Protein AF-A0A4Q2DAE5-F1 (afdb_monomer)

Organism: NCBI:txid2316362

Secondary structure (DSSP, 8-state):
-TT--HHHHHHHHHHHHHHHHHHH-GGG--HHHHHHHHHHHHHHHHHHHHHHHHGGGG-TT--HHHHTT-SHHHHHHHHHHHHHHHHHHHHHTTTTSSS------HHHH--GGGGHHHHHHHHHHHHHHHHTT-GGGEES---HHHHTTSSS-GGGS-HHHHHHH-EETT-SS----SS-TTTSSPPPHHHHHHHHHHHHHHHHHHHHIIIIISPPPPP--------------

Mean predicted aligned error: 10.21 Å

pLDDT: mean 81.06, std 15.47, range [41.34, 97.75]

Solvent-accessible surface area (backbone atoms only — not comparable to full-atom values): 13294 Å² total; per-residue (Å²): 120,94,82,60,63,60,65,56,51,56,50,52,49,52,50,52,52,50,52,53,49,42,71,77,40,56,86,74,71,41,66,67,58,51,52,66,69,42,39,60,57,52,17,41,54,34,25,50,39,18,54,54,57,54,52,50,70,74,39,90,85,54,52,71,78,61,52,72,43,70,36,54,66,40,39,26,51,50,5,16,45,50,43,23,46,69,62,40,52,36,47,21,42,23,68,86,46,99,58,81,41,88,42,80,40,43,80,82,76,46,60,77,74,66,34,38,46,36,54,33,18,20,49,22,25,46,50,22,42,34,27,49,56,42,72,55,35,49,34,74,59,84,48,62,81,60,28,64,73,43,101,49,74,54,62,78,49,59,67,74,62,46,54,69,58,34,46,52,70,71,75,82,83,72,100,67,95,72,79,56,88,60,74,79,61,71,42,56,68,68,56,18,48,48,51,12,19,52,49,25,29,52,50,47,48,52,45,47,42,55,74,69,69,47,85,75,75,80,74,78,70,80,75,73,77,78,76,75,80,79,79,80,128

Structure (mmCIF, N/CA/C/O backbone):
data_AF-A0A4Q2DAE5-F1
#
_entry.id   AF-A0A4Q2DAE5-F1
#
loop_
_atom_site.group_PDB
_atom_site.id
_atom_site.type_symbol
_atom_site.label_atom_id
_atom_site.label_alt_id
_atom_site.label_comp_id
_atom_site.label_asym_id
_atom_site.label_entity_id
_atom_site.label_seq_id
_atom_site.pdbx_PDB_ins_code
_atom_site.Cartn_x
_atom_site.Cartn_y
_atom_site.Cartn_z
_atom_site.occupancy
_atom_site.B_iso_or_equiv
_atom_site.auth_seq_id
_atom_site.auth_comp_id
_atom_site.auth_asym_id
_atom_site.auth_atom_id
_atom_site.pdbx_PDB_model_num
ATOM 1 N N . MET A 1 1 ? -9.641 5.320 -17.500 1.00 48.94 1 MET A N 1
ATOM 2 C CA . MET A 1 1 ? -10.448 4.475 -16.586 1.00 48.94 1 MET A CA 1
ATOM 3 C C . MET A 1 1 ? -11.394 5.253 -15.662 1.00 48.94 1 MET A C 1
ATOM 5 O O . MET A 1 1 ? -12.193 4.606 -15.003 1.00 48.94 1 MET A O 1
ATOM 9 N N . ALA A 1 2 ? -11.405 6.595 -15.650 1.00 41.34 2 ALA A N 1
ATOM 10 C CA . ALA A 1 2 ? -12.324 7.382 -14.807 1.00 41.34 2 ALA A CA 1
ATOM 11 C C . ALA A 1 2 ? -13.828 7.252 -15.162 1.00 41.34 2 ALA A C 1
ATOM 13 O O . ALA A 1 2 ? -14.663 7.808 -14.464 1.00 41.34 2 ALA A O 1
ATOM 14 N N . TYR A 1 3 ? -14.174 6.513 -16.224 1.00 54.97 3 TYR A N 1
ATOM 15 C CA . TYR A 1 3 ? -15.556 6.298 -16.678 1.00 54.97 3 TYR A CA 1
ATOM 16 C C . TYR A 1 3 ? -16.132 4.922 -16.309 1.00 54.97 3 TYR A C 1
ATOM 18 O O . TYR A 1 3 ? -17.249 4.605 -16.706 1.00 54.97 3 TYR A O 1
ATOM 26 N N . SER A 1 4 ? -15.392 4.077 -15.581 1.00 73.75 4 SER A N 1
ATOM 27 C CA . SER A 1 4 ? -15.956 2.818 -15.084 1.00 73.75 4 SER A CA 1
ATOM 28 C C . SER A 1 4 ? -16.670 3.071 -13.761 1.00 73.75 4 SER A C 1
ATOM 30 O O . SER A 1 4 ? -16.036 3.443 -12.777 1.00 73.75 4 SER A O 1
ATOM 32 N N . PHE A 1 5 ? -17.986 2.857 -13.732 1.00 81.00 5 PHE A N 1
ATOM 33 C CA . PHE A 1 5 ? -18.793 2.939 -12.509 1.00 81.00 5 PHE A CA 1
ATOM 34 C C . PHE A 1 5 ? -18.588 1.732 -11.579 1.00 81.00 5 PHE A C 1
ATOM 36 O O . PHE A 1 5 ? -18.896 1.806 -10.391 1.00 81.00 5 PHE A O 1
ATOM 43 N N . GLN A 1 6 ? -18.032 0.630 -12.092 1.00 82.12 6 GLN A N 1
ATOM 44 C CA . GLN A 1 6 ? -17.909 -0.631 -11.360 1.00 82.12 6 GLN A CA 1
ATOM 45 C C . GLN A 1 6 ? -17.145 -0.521 -10.025 1.00 82.12 6 GLN A C 1
ATOM 47 O O . GLN A 1 6 ? -17.621 -1.083 -9.038 1.00 82.12 6 GLN A O 1
ATOM 52 N N . PRO A 1 7 ? -16.006 0.199 -9.928 1.00 79.12 7 PRO A N 1
ATOM 53 C CA . PRO A 1 7 ? -15.297 0.350 -8.659 1.00 79.12 7 PRO A CA 1
ATOM 54 C C . PRO A 1 7 ? -16.150 1.050 -7.597 1.00 79.12 7 PRO A C 1
ATOM 56 O O . PRO A 1 7 ? -16.123 0.647 -6.438 1.00 79.12 7 PRO A O 1
ATOM 59 N N . TYR A 1 8 ? -16.953 2.042 -7.996 1.00 81.00 8 TYR A N 1
ATOM 60 C CA . TYR A 1 8 ? -17.858 2.748 -7.089 1.00 81.00 8 TYR A CA 1
ATOM 61 C C . TYR A 1 8 ? -18.988 1.845 -6.607 1.00 81.00 8 TYR A C 1
ATOM 63 O O . TYR A 1 8 ? -19.287 1.850 -5.419 1.00 81.00 8 TYR A O 1
ATOM 71 N N . ILE A 1 9 ? -19.574 1.037 -7.495 1.00 87.56 9 ILE A N 1
ATOM 72 C CA . ILE A 1 9 ? -20.622 0.075 -7.127 1.00 87.56 9 ILE A CA 1
ATOM 73 C C . ILE A 1 9 ? -20.076 -0.952 -6.134 1.00 87.56 9 ILE A C 1
ATOM 75 O O . ILE A 1 9 ? -20.687 -1.176 -5.092 1.00 87.56 9 ILE A O 1
ATOM 79 N N . ASN A 1 10 ? -18.910 -1.538 -6.416 1.00 85.25 10 ASN A N 1
ATOM 80 C CA . ASN A 1 10 ? -18.300 -2.527 -5.529 1.00 85.25 10 ASN A CA 1
ATOM 81 C C . ASN A 1 10 ? -17.962 -1.909 -4.164 1.00 85.25 10 ASN A C 1
ATOM 83 O O . ASN A 1 10 ? -18.272 -2.496 -3.131 1.00 85.25 10 ASN A O 1
ATOM 87 N N . TYR A 1 11 ? -17.367 -0.713 -4.154 1.00 82.94 11 TYR A N 1
ATOM 88 C CA . TYR A 1 11 ? -16.989 -0.032 -2.919 1.00 82.94 11 TYR A CA 1
ATOM 89 C C . TYR A 1 11 ? -18.209 0.389 -2.090 1.00 82.94 11 TYR A C 1
ATOM 91 O O . TYR A 1 11 ? -18.318 0.012 -0.925 1.00 82.94 11 TYR A O 1
ATOM 99 N N . LEU A 1 12 ? -19.149 1.131 -2.687 1.00 88.38 12 LEU A N 1
ATOM 100 C CA . LEU A 1 12 ? -20.349 1.606 -1.995 1.00 88.38 12 LEU A CA 1
ATOM 101 C C . LEU A 1 12 ? -21.242 0.443 -1.567 1.00 88.38 12 LEU A C 1
ATOM 103 O O . LEU A 1 12 ? -21.756 0.463 -0.456 1.00 88.38 12 LEU A O 1
ATOM 107 N N . GLY A 1 13 ? -21.392 -0.582 -2.407 1.00 92.94 13 GLY A N 1
ATOM 108 C CA . GLY A 1 13 ? -22.181 -1.767 -2.088 1.00 92.94 13 GLY A CA 1
ATOM 109 C C . GLY A 1 13 ? -21.643 -2.491 -0.858 1.00 92.94 13 GLY A C 1
ATOM 110 O O . GLY A 1 13 ? -22.378 -2.678 0.109 1.00 92.94 13 GLY A O 1
ATOM 111 N N . VAL A 1 14 ? -20.349 -2.832 -0.849 1.00 90.12 14 VAL A N 1
ATOM 112 C CA . VAL A 1 14 ? -19.717 -3.481 0.312 1.00 90.12 14 VAL A CA 1
ATOM 113 C C . VAL A 1 14 ? -19.798 -2.586 1.547 1.00 90.12 14 VAL A C 1
ATOM 115 O O . VAL A 1 14 ? -20.138 -3.069 2.624 1.00 90.12 14 VAL A O 1
ATOM 118 N N . HIS A 1 15 ? -19.551 -1.282 1.403 1.00 89.19 15 HIS A N 1
ATOM 119 C CA . HIS A 1 15 ? -19.620 -0.344 2.519 1.00 89.19 15 HIS A CA 1
ATOM 120 C C . HIS A 1 15 ? -21.027 -0.258 3.129 1.00 89.19 15 HIS A C 1
ATOM 122 O O . HIS A 1 15 ? -21.168 -0.364 4.344 1.00 89.19 15 HIS A O 1
ATOM 128 N N . LEU A 1 16 ? -22.074 -0.105 2.313 1.00 93.81 16 LEU A N 1
ATOM 129 C CA . LEU A 1 16 ? -23.459 -0.031 2.790 1.00 93.81 16 LEU A CA 1
ATOM 130 C C . LEU A 1 16 ? -23.908 -1.346 3.434 1.00 93.81 16 LEU A C 1
ATOM 132 O O . LEU A 1 16 ? -24.533 -1.322 4.493 1.00 93.81 16 LEU A O 1
ATOM 136 N N . VAL A 1 17 ? -23.549 -2.488 2.837 1.00 95.94 17 VAL A N 1
ATOM 137 C CA . VAL A 1 17 ? -23.866 -3.814 3.386 1.00 95.94 17 VAL A CA 1
ATOM 138 C C . VAL A 1 17 ? -23.178 -4.029 4.731 1.00 95.94 17 VAL A C 1
ATOM 140 O O . VAL A 1 17 ? -23.841 -4.429 5.685 1.00 95.94 17 VAL A O 1
ATOM 143 N N . LEU A 1 18 ? -21.879 -3.733 4.845 1.00 92.94 18 LEU A N 1
ATOM 144 C CA . LEU A 1 18 ? -21.148 -3.886 6.105 1.00 92.94 18 LEU A CA 1
ATOM 145 C C . LEU A 1 18 ? -21.645 -2.910 7.175 1.00 92.94 18 LEU A C 1
ATOM 147 O O . LEU A 1 18 ? -21.813 -3.312 8.323 1.00 92.94 18 LEU A O 1
ATOM 151 N N . THR A 1 19 ? -21.940 -1.662 6.807 1.00 92.88 19 THR A N 1
ATOM 152 C CA . THR A 1 19 ? -22.529 -0.676 7.725 1.00 92.88 19 THR A CA 1
ATOM 153 C C . THR A 1 19 ? -23.880 -1.158 8.253 1.00 92.88 19 THR A C 1
ATOM 155 O O . THR A 1 19 ? -24.102 -1.152 9.462 1.00 92.88 19 THR A O 1
ATOM 158 N N . GLY A 1 20 ? -24.757 -1.657 7.375 1.00 95.75 20 GLY A N 1
ATOM 159 C CA . GLY A 1 20 ? -26.026 -2.262 7.777 1.00 95.75 20 GLY A CA 1
ATOM 160 C C . GLY A 1 20 ? -25.822 -3.480 8.683 1.00 95.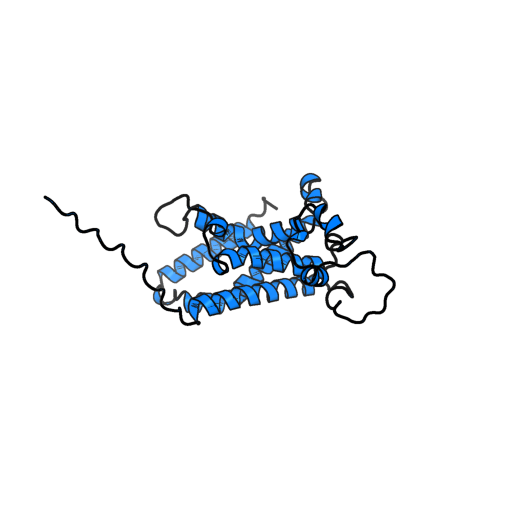75 20 GLY A C 1
ATOM 161 O O . GLY A 1 20 ? -26.413 -3.557 9.757 1.00 95.75 20 GLY A O 1
ATOM 162 N N . PHE A 1 21 ? -24.926 -4.395 8.313 1.00 96.38 21 PHE A N 1
ATOM 163 C CA . PHE A 1 21 ? -24.626 -5.596 9.091 1.00 96.38 21 PHE A CA 1
ATOM 164 C C . PHE A 1 21 ? -24.127 -5.276 10.510 1.00 96.38 21 PHE A C 1
ATOM 166 O O . PHE A 1 21 ? -24.673 -5.795 11.482 1.00 96.38 21 PHE A O 1
ATOM 173 N N . PHE A 1 22 ? -23.145 -4.384 10.658 1.00 95.56 22 PHE A N 1
ATOM 174 C CA . PHE A 1 22 ? -22.617 -4.010 11.974 1.00 95.56 22 PHE A CA 1
ATOM 175 C C . PHE A 1 22 ? -23.570 -3.125 12.780 1.00 95.56 22 PHE A C 1
ATOM 177 O O . PHE A 1 22 ? -23.492 -3.131 14.006 1.00 95.56 22 PHE A O 1
ATOM 184 N N . SER A 1 23 ? -24.504 -2.422 12.131 1.00 95.56 23 SER A N 1
ATOM 185 C CA . SER A 1 23 ? -25.584 -1.735 12.851 1.00 95.56 23 SER A CA 1
ATOM 186 C C . SER A 1 23 ? -26.534 -2.718 13.547 1.00 95.56 23 SER A C 1
ATOM 188 O O . SER A 1 23 ? -27.015 -2.432 14.640 1.00 95.56 23 SER A O 1
ATOM 190 N N . LEU A 1 24 ? -26.755 -3.899 12.953 1.00 97.75 24 LEU A N 1
ATOM 191 C CA . LEU A 1 24 ? -27.585 -4.964 13.524 1.00 97.75 24 LEU A CA 1
ATOM 192 C C . LEU A 1 24 ? -26.815 -5.823 14.537 1.00 97.75 24 LEU A C 1
ATOM 194 O O . LEU A 1 24 ? -27.387 -6.268 15.530 1.00 97.75 24 LEU A O 1
ATOM 198 N N . PHE A 1 25 ? -25.517 -6.042 14.305 1.00 96.88 25 PHE A N 1
ATOM 199 C CA . PHE A 1 25 ? -24.661 -6.904 15.128 1.00 96.88 25 PHE A CA 1
ATOM 200 C C . PHE A 1 25 ? -23.400 -6.174 15.626 1.00 96.88 25 PHE A C 1
ATOM 202 O O . PHE A 1 25 ? -22.279 -6.541 15.255 1.00 96.88 25 PHE A O 1
ATOM 209 N N . PRO A 1 26 ? -23.533 -5.159 16.501 1.00 94.88 26 PRO A N 1
ATOM 210 C CA . PRO A 1 26 ? -22.399 -4.345 16.942 1.00 94.88 26 PRO A CA 1
ATOM 211 C C . PRO A 1 26 ? -21.346 -5.145 17.723 1.00 94.88 26 PRO A C 1
ATOM 213 O O . PRO A 1 26 ? -20.166 -4.808 17.693 1.00 94.88 26 PRO A O 1
ATOM 216 N N . SER A 1 27 ? -21.739 -6.243 18.377 1.00 95.62 27 SER A N 1
ATOM 217 C CA . SER A 1 27 ? -20.823 -7.134 19.105 1.00 95.62 27 SER A CA 1
ATOM 218 C C . SER A 1 27 ? -19.819 -7.860 18.206 1.00 95.62 27 SER A C 1
ATOM 220 O O . SER A 1 27 ? -18.782 -8.303 18.695 1.00 95.62 27 SER A O 1
ATOM 222 N N . LEU A 1 28 ? -20.095 -7.973 16.902 1.00 92.81 28 LEU A N 1
ATOM 223 C CA . LEU A 1 28 ? -19.181 -8.578 15.931 1.00 92.81 28 LEU A CA 1
ATOM 224 C C . LEU A 1 28 ? -18.084 -7.609 15.471 1.00 92.81 28 LEU A C 1
ATOM 226 O O . LEU A 1 28 ? -17.094 -8.040 14.877 1.00 92.81 28 LEU A O 1
ATOM 230 N N . LEU A 1 29 ? -18.223 -6.311 15.759 1.00 92.62 29 LEU A N 1
ATOM 231 C CA . LEU A 1 29 ? -17.223 -5.302 15.435 1.00 92.62 29 LEU A CA 1
ATOM 232 C C . LEU A 1 29 ? -16.093 -5.329 16.475 1.00 92.62 29 LEU A C 1
ATOM 234 O O . LEU A 1 29 ? -15.973 -4.442 17.317 1.00 92.62 29 LEU A O 1
ATOM 238 N N . VAL A 1 30 ? -15.260 -6.372 16.423 1.00 94.25 30 VAL A N 1
ATOM 239 C CA . VAL A 1 30 ? -14.073 -6.522 17.276 1.00 94.25 30 VAL A CA 1
ATOM 240 C C . VAL A 1 30 ? -12.823 -6.229 16.437 1.00 94.25 30 VAL A C 1
ATOM 242 O O . VAL A 1 30 ? -12.343 -7.136 15.750 1.00 94.25 30 VAL A O 1
ATOM 245 N N . PRO A 1 31 ? -12.254 -5.003 16.484 1.00 90.00 31 PRO A N 1
ATOM 246 C CA . PRO A 1 31 ? -11.196 -4.575 15.562 1.00 90.00 31 PRO A CA 1
ATOM 247 C C . PRO A 1 31 ? -9.992 -5.511 15.553 1.00 90.00 31 PRO A C 1
ATOM 249 O O . PRO A 1 31 ? -9.517 -5.909 14.500 1.00 90.00 31 PRO A O 1
ATOM 252 N N . LYS A 1 32 ? -9.562 -5.965 16.736 1.00 93.50 32 LYS A N 1
ATOM 253 C CA . LYS A 1 32 ? -8.458 -6.920 16.876 1.00 93.50 32 LYS A CA 1
ATOM 254 C C . LYS A 1 32 ? -8.683 -8.210 16.079 1.00 93.50 32 LYS A C 1
ATOM 256 O O . LYS A 1 32 ? -7.755 -8.707 15.447 1.00 93.50 32 LYS A O 1
ATOM 261 N N . ILE A 1 33 ? -9.893 -8.766 16.129 1.00 94.75 33 ILE A N 1
ATOM 262 C CA . ILE A 1 33 ? -10.231 -10.019 15.444 1.00 94.75 33 ILE A CA 1
A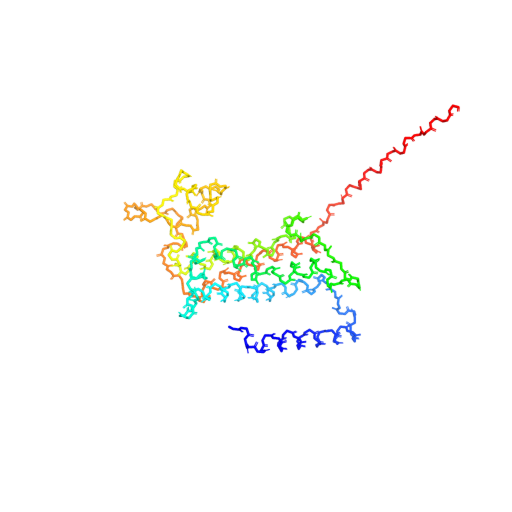TOM 263 C C . ILE A 1 33 ? -10.347 -9.763 13.942 1.00 94.75 33 ILE A C 1
ATOM 265 O O . ILE A 1 33 ? -9.727 -10.476 13.156 1.00 94.75 33 ILE A O 1
ATOM 269 N N . LEU A 1 34 ? -11.079 -8.717 13.553 1.00 93.94 34 LEU A N 1
ATOM 270 C CA . LEU A 1 34 ? -11.273 -8.353 12.151 1.00 93.94 34 LEU A CA 1
ATOM 271 C C . LEU A 1 34 ? -9.942 -8.058 11.456 1.00 93.94 34 LEU A C 1
ATOM 273 O O . LEU A 1 34 ? -9.665 -8.657 10.424 1.00 93.94 34 LEU A O 1
ATOM 277 N N . ASP A 1 35 ? -9.074 -7.244 12.054 1.00 92.88 35 ASP A N 1
ATOM 278 C CA . ASP A 1 35 ? -7.751 -6.939 11.504 1.00 92.88 35 ASP A CA 1
ATOM 279 C C . ASP A 1 35 ? -6.889 -8.203 11.371 1.00 92.88 35 ASP A C 1
ATOM 281 O O . ASP A 1 35 ? -6.161 -8.362 10.395 1.00 92.88 35 ASP A O 1
ATOM 285 N N . THR A 1 36 ? -6.995 -9.139 12.320 1.00 94.94 36 THR A N 1
ATOM 286 C CA . THR A 1 36 ? -6.233 -10.399 12.290 1.00 94.94 36 THR A CA 1
ATOM 287 C C . THR A 1 36 ? -6.703 -11.347 11.188 1.00 94.94 36 THR A C 1
ATOM 289 O O . THR A 1 36 ? -5.879 -12.025 10.583 1.00 94.94 36 THR A O 1
ATOM 292 N N . PHE A 1 37 ? -8.001 -11.395 10.891 1.00 95.31 37 PHE A N 1
ATOM 293 C CA . PHE A 1 37 ? -8.522 -12.263 9.833 1.00 95.31 37 PHE A CA 1
ATOM 294 C C . PHE A 1 37 ? -8.501 -11.614 8.448 1.00 95.31 37 PHE A C 1
ATOM 296 O O . PHE A 1 37 ? -8.357 -12.316 7.449 1.00 95.31 37 PHE A O 1
ATOM 303 N N . LEU A 1 38 ? -8.638 -10.289 8.373 1.00 94.94 38 LEU A N 1
ATOM 304 C CA . LEU A 1 38 ? -8.782 -9.570 7.110 1.00 94.94 38 LEU A CA 1
ATOM 305 C C . LEU A 1 38 ? -7.463 -9.034 6.555 1.00 94.94 38 LEU A C 1
ATOM 307 O O . LEU A 1 38 ? -7.428 -8.720 5.365 1.00 94.94 38 LEU A O 1
ATOM 311 N N . PHE A 1 39 ? -6.371 -8.973 7.332 1.00 95.00 39 PHE A N 1
ATOM 312 C CA . PHE A 1 39 ? -5.098 -8.478 6.790 1.00 95.00 39 PHE A CA 1
ATOM 313 C C . PHE A 1 39 ? -4.612 -9.232 5.541 1.00 95.00 39 PHE A C 1
ATOM 315 O O . PHE A 1 39 ? -4.116 -8.554 4.646 1.00 95.00 39 PHE A O 1
ATOM 322 N N . PRO A 1 40 ? -4.763 -10.570 5.385 1.00 96.31 40 PRO A N 1
ATOM 323 C CA . PRO A 1 40 ? -4.304 -11.244 4.171 1.00 96.31 40 PRO A CA 1
ATOM 324 C C . PRO A 1 40 ? -5.089 -10.785 2.938 1.00 96.31 40 PRO A C 1
ATOM 326 O O . PRO A 1 40 ? -4.516 -10.606 1.863 1.00 96.31 40 PRO A O 1
ATOM 329 N N . LEU A 1 41 ? -6.396 -10.560 3.108 1.00 95.06 41 LEU A N 1
ATOM 330 C CA . LEU A 1 41 ? -7.266 -10.050 2.056 1.00 95.06 41 LEU A CA 1
ATOM 331 C C . LEU A 1 41 ? -6.939 -8.585 1.729 1.00 95.06 41 LEU A C 1
ATOM 333 O O . LEU A 1 41 ? -6.816 -8.252 0.553 1.00 95.06 41 LEU A O 1
ATOM 337 N N . ASP A 1 42 ? -6.730 -7.733 2.740 1.00 92.81 42 ASP A N 1
ATOM 338 C CA . ASP A 1 42 ? -6.300 -6.335 2.561 1.00 92.81 42 ASP A CA 1
ATOM 339 C C . ASP A 1 42 ? -4.958 -6.260 1.809 1.00 92.81 42 ASP A C 1
ATOM 341 O O . ASP A 1 42 ? -4.832 -5.547 0.811 1.00 92.81 42 ASP A O 1
ATOM 345 N N . SER A 1 43 ? -3.973 -7.073 2.208 1.00 95.25 43 SER A N 1
ATOM 346 C CA . SER A 1 43 ? -2.678 -7.185 1.527 1.00 95.25 43 SER A CA 1
ATOM 347 C C . SER A 1 43 ? -2.822 -7.598 0.063 1.00 95.25 43 SER A C 1
ATOM 349 O O . SER A 1 43 ? -2.174 -7.008 -0.804 1.00 95.25 43 SER A O 1
ATOM 351 N N . LEU A 1 44 ? -3.676 -8.583 -0.234 1.00 96.00 44 LEU A N 1
ATOM 352 C CA . LEU A 1 44 ? -3.911 -9.047 -1.601 1.00 96.00 44 LEU A CA 1
ATOM 353 C C . LEU A 1 44 ? -4.579 -7.966 -2.461 1.00 96.00 44 LEU A C 1
ATOM 355 O O . LEU A 1 44 ? -4.128 -7.700 -3.576 1.00 96.00 44 LEU A O 1
ATOM 359 N N . LEU A 1 45 ? -5.624 -7.314 -1.945 1.00 94.06 45 LEU A N 1
ATOM 360 C CA . LEU A 1 45 ? -6.334 -6.247 -2.656 1.00 94.06 45 LEU A CA 1
ATOM 361 C C . LEU A 1 45 ? -5.416 -5.055 -2.943 1.00 94.06 45 LEU A C 1
ATOM 363 O O . LEU A 1 45 ? -5.426 -4.513 -4.050 1.00 94.06 45 LEU A O 1
ATOM 367 N N . ARG A 1 46 ? -4.554 -4.687 -1.991 1.00 94.75 46 ARG A N 1
ATOM 368 C CA . ARG A 1 46 ? -3.554 -3.633 -2.195 1.00 94.75 46 ARG A CA 1
ATOM 369 C C . ARG A 1 46 ? -2.461 -4.047 -3.170 1.00 94.75 46 ARG A C 1
ATOM 371 O O . ARG A 1 46 ? -2.065 -3.222 -3.985 1.00 94.75 46 ARG A O 1
ATOM 378 N N . ALA A 1 47 ? -2.027 -5.306 -3.183 1.00 96.56 47 ALA A N 1
ATOM 379 C CA . ALA A 1 47 ? -1.095 -5.790 -4.203 1.00 96.56 47 ALA A CA 1
ATOM 380 C C . ALA A 1 47 ? -1.698 -5.699 -5.612 1.00 96.56 47 ALA A C 1
ATOM 382 O O . ALA A 1 47 ? -1.027 -5.277 -6.555 1.00 96.56 47 ALA A O 1
ATOM 383 N N . ILE A 1 48 ? -2.982 -6.037 -5.763 1.00 94.94 48 ILE A N 1
ATOM 384 C CA . ILE A 1 48 ? -3.708 -5.876 -7.029 1.00 94.94 48 ILE A CA 1
ATOM 385 C C . ILE A 1 48 ? -3.785 -4.394 -7.417 1.00 94.94 48 ILE A C 1
ATOM 387 O O . ILE A 1 48 ? -3.512 -4.064 -8.569 1.00 94.94 48 ILE A O 1
ATOM 391 N N . SER A 1 49 ? -4.084 -3.502 -6.468 1.00 94.94 49 SER A N 1
ATOM 392 C CA . SER A 1 49 ? -4.095 -2.048 -6.689 1.00 94.94 49 SER A CA 1
ATOM 393 C C . SER A 1 49 ? -2.730 -1.529 -7.160 1.00 94.94 49 SER A C 1
ATOM 395 O O . SER A 1 49 ? -2.639 -0.852 -8.184 1.00 94.94 49 SER A O 1
ATOM 397 N N . VAL A 1 50 ? -1.651 -1.904 -6.466 1.00 96.25 50 VAL A N 1
ATOM 398 C CA . VAL A 1 50 ? -0.272 -1.513 -6.794 1.00 96.25 50 VAL A CA 1
ATOM 399 C C . VAL A 1 50 ? 0.123 -2.013 -8.181 1.00 96.25 50 VAL A C 1
ATOM 401 O O . VAL A 1 50 ? 0.491 -1.220 -9.045 1.00 96.25 50 VAL A O 1
ATOM 404 N N . THR A 1 51 ? 0.007 -3.318 -8.425 1.00 95.12 51 THR A N 1
ATOM 405 C CA . THR A 1 51 ? 0.424 -3.918 -9.702 1.00 95.12 51 THR A CA 1
ATOM 406 C C . THR A 1 51 ? -0.449 -3.466 -10.869 1.00 95.12 51 THR A C 1
ATOM 408 O O . THR A 1 51 ? 0.064 -3.241 -11.962 1.00 95.12 51 THR A O 1
ATOM 411 N N . GLY A 1 52 ? -1.750 -3.267 -10.645 1.00 93.19 52 GLY A N 1
ATOM 412 C CA . GLY A 1 52 ? -2.667 -2.707 -11.635 1.00 93.19 52 GLY A CA 1
ATOM 413 C C . GLY A 1 52 ? -2.341 -1.255 -11.982 1.00 93.19 52 GLY A C 1
ATOM 414 O O . GLY A 1 52 ? -2.369 -0.896 -13.155 1.00 93.19 52 GLY A O 1
ATOM 415 N N . THR A 1 53 ? -1.973 -0.441 -10.989 1.00 93.12 53 THR A N 1
ATOM 416 C CA . THR A 1 53 ? -1.554 0.953 -11.206 1.00 93.12 53 THR A CA 1
ATOM 417 C C . THR A 1 53 ? -0.256 1.020 -12.005 1.00 93.12 53 THR A C 1
ATOM 419 O O . THR A 1 53 ? -0.157 1.806 -12.940 1.00 93.12 53 THR A O 1
ATOM 422 N N . ILE A 1 54 ? 0.721 0.166 -11.691 1.00 92.44 54 ILE A N 1
ATOM 423 C CA . ILE A 1 54 ? 1.991 0.100 -12.429 1.00 92.44 54 ILE A CA 1
ATOM 424 C C . ILE A 1 54 ? 1.765 -0.352 -13.876 1.00 92.44 54 ILE A C 1
ATOM 426 O O . ILE A 1 54 ? 2.335 0.234 -14.792 1.00 92.44 54 ILE A O 1
ATOM 430 N N . ALA A 1 55 ? 0.879 -1.326 -14.099 1.00 90.88 55 ALA A N 1
ATOM 431 C CA . ALA A 1 55 ? 0.531 -1.804 -15.438 1.00 90.88 55 ALA A CA 1
ATOM 432 C C . ALA A 1 55 ? -0.108 -0.721 -16.333 1.00 90.88 55 ALA A C 1
ATOM 434 O O . ALA A 1 55 ? -0.175 -0.892 -17.549 1.00 90.88 55 ALA A O 1
ATOM 435 N N . LEU A 1 56 ? -0.553 0.416 -15.774 1.00 89.69 56 LEU A N 1
ATOM 436 C CA . LEU A 1 56 ? -1.016 1.554 -16.576 1.00 89.69 56 LEU A CA 1
ATOM 437 C C . LEU A 1 56 ? 0.104 2.171 -17.423 1.00 89.69 56 LEU A C 1
ATOM 439 O O . LEU A 1 56 ? -0.206 2.799 -18.437 1.00 89.69 56 LEU A O 1
ATOM 443 N N . PHE A 1 57 ? 1.376 1.984 -17.054 1.00 89.56 57 PHE A N 1
ATOM 444 C CA . PHE A 1 57 ? 2.502 2.445 -17.869 1.00 89.56 57 PHE A CA 1
ATOM 445 C C . PHE A 1 57 ? 2.585 1.752 -19.231 1.00 89.56 57 PHE A C 1
ATOM 447 O O . PHE A 1 57 ? 3.029 2.373 -20.197 1.00 89.56 57 PHE A O 1
ATOM 454 N N . ASP A 1 58 ? 2.079 0.523 -19.329 1.00 87.56 58 ASP A N 1
ATOM 455 C CA . ASP A 1 58 ? 2.072 -0.264 -20.564 1.00 87.56 58 ASP A CA 1
ATOM 456 C C . ASP A 1 58 ? 0.845 0.031 -21.443 1.00 87.56 58 ASP A C 1
ATOM 458 O O . ASP A 1 58 ? 0.687 -0.525 -22.531 1.00 87.56 58 ASP A O 1
ATOM 462 N N . HIS A 1 59 ? -0.051 0.919 -20.998 1.00 88.44 59 HIS A N 1
ATOM 463 C CA . HIS A 1 59 ? -1.262 1.235 -21.742 1.00 88.44 59 HIS A CA 1
ATOM 464 C C . HIS A 1 59 ? -0.932 2.039 -23.018 1.00 88.44 59 HIS A C 1
ATOM 466 O O . HIS A 1 59 ? -0.307 3.103 -22.935 1.00 88.44 59 HIS A O 1
ATOM 472 N N . PRO A 1 60 ? -1.414 1.624 -24.209 1.00 89.56 60 PRO A N 1
ATOM 473 C CA . PRO A 1 60 ? -1.015 2.230 -25.485 1.00 89.56 60 PRO A CA 1
ATOM 474 C C . PRO A 1 60 ? -1.356 3.723 -25.569 1.00 89.56 60 PRO A C 1
ATOM 476 O O . PRO A 1 60 ? -0.561 4.517 -26.068 1.00 89.56 60 PRO A O 1
ATOM 479 N N . ASN A 1 61 ? -2.494 4.114 -24.990 1.00 90.38 61 ASN A N 1
ATOM 480 C CA . ASN A 1 61 ? -3.007 5.489 -25.014 1.00 90.38 61 ASN A CA 1
ATOM 481 C C . ASN A 1 61 ? -2.553 6.345 -23.817 1.00 90.38 61 ASN A C 1
ATOM 483 O O . ASN A 1 61 ? -3.202 7.340 -23.495 1.00 90.38 61 ASN A O 1
ATOM 487 N N . LEU A 1 62 ? -1.497 5.947 -23.099 1.00 89.06 62 LEU A N 1
ATOM 488 C CA . LEU A 1 62 ? -0.969 6.761 -22.007 1.00 89.06 62 LEU A CA 1
ATOM 489 C C . LEU A 1 62 ? -0.342 8.047 -22.559 1.00 89.06 62 LEU A C 1
ATOM 491 O O . LEU A 1 62 ? 0.478 7.988 -23.480 1.00 89.06 62 LEU A O 1
ATOM 495 N N . SER A 1 63 ? -0.703 9.196 -21.977 1.00 91.75 63 SER A N 1
ATOM 496 C CA . SER A 1 63 ? -0.172 10.489 -22.414 1.00 91.75 63 SER A CA 1
ATOM 497 C C . SER A 1 63 ? 1.360 10.538 -22.279 1.00 91.75 63 SER A C 1
ATOM 499 O O . SER A 1 63 ? 1.920 9.913 -21.370 1.00 91.75 63 SER A O 1
ATOM 501 N N . PRO A 1 64 ? 2.060 11.308 -23.131 1.00 88.31 64 PRO A N 1
ATOM 502 C CA . PRO A 1 64 ? 3.517 11.420 -23.060 1.00 88.31 64 PRO A CA 1
ATOM 503 C C . PRO A 1 64 ? 4.024 11.895 -21.691 1.00 88.31 64 PRO A C 1
ATOM 505 O O . PRO A 1 64 ? 5.045 11.410 -21.213 1.00 88.31 64 PRO A O 1
ATOM 508 N N . ALA A 1 65 ? 3.275 12.788 -21.032 1.00 87.06 65 ALA A N 1
ATOM 509 C CA . ALA A 1 65 ? 3.616 13.316 -19.713 1.00 87.06 65 ALA A CA 1
ATOM 510 C C . ALA A 1 65 ? 3.558 12.253 -18.602 1.00 87.06 65 ALA A C 1
ATOM 512 O O . ALA A 1 65 ? 4.369 12.286 -17.688 1.00 87.06 65 ALA A O 1
ATOM 513 N N . PHE A 1 66 ? 2.632 11.292 -18.674 1.00 85.12 66 PHE A N 1
ATOM 514 C CA . PHE A 1 66 ? 2.630 10.167 -17.734 1.00 85.12 66 PHE A CA 1
ATOM 515 C C . PHE A 1 66 ? 3.656 9.108 -18.126 1.00 85.12 66 PHE A C 1
ATOM 517 O O . PHE A 1 66 ? 4.256 8.484 -17.257 1.00 85.12 66 PHE A O 1
ATOM 524 N N . ARG A 1 67 ? 3.919 8.930 -19.423 1.00 85.94 67 ARG A N 1
ATOM 525 C CA . ARG A 1 67 ? 4.939 7.991 -19.900 1.00 85.94 67 ARG A CA 1
ATOM 526 C C . ARG A 1 67 ? 6.344 8.373 -19.430 1.00 85.94 67 ARG A C 1
ATOM 528 O O . ARG A 1 67 ? 7.121 7.482 -19.108 1.00 85.94 67 ARG A O 1
ATOM 535 N N . SER A 1 68 ? 6.657 9.665 -19.315 1.00 85.12 68 SER A N 1
ATOM 536 C CA . SER A 1 68 ? 7.937 10.122 -18.751 1.00 85.12 68 SER A CA 1
ATOM 537 C C . SER A 1 68 ? 8.088 9.824 -17.254 1.00 85.12 68 SER A C 1
ATOM 539 O O . SER A 1 68 ? 9.210 9.783 -16.755 1.00 85.12 68 SER A O 1
ATOM 541 N N . MET A 1 69 ? 6.990 9.554 -16.536 1.00 85.19 69 MET A N 1
ATOM 542 C CA . MET A 1 69 ? 7.034 9.103 -15.142 1.00 85.19 69 MET A CA 1
ATOM 543 C C . MET A 1 69 ? 7.347 7.608 -15.011 1.00 85.19 69 MET A C 1
ATOM 545 O O . MET A 1 69 ? 7.510 7.140 -13.885 1.00 85.19 69 MET A O 1
ATOM 549 N N . ASN A 1 70 ? 7.462 6.859 -16.116 1.00 88.44 70 ASN A N 1
ATOM 550 C CA . ASN A 1 70 ? 7.830 5.444 -16.117 1.00 88.44 70 ASN A CA 1
ATOM 551 C C . ASN A 1 70 ? 9.318 5.280 -15.745 1.00 88.44 70 ASN A C 1
ATOM 553 O O . ASN A 1 70 ? 10.186 5.050 -16.580 1.00 88.44 70 ASN A O 1
ATOM 557 N N . THR A 1 71 ? 9.610 5.481 -14.464 1.00 85.38 71 THR A N 1
ATOM 558 C CA . THR A 1 71 ? 10.932 5.470 -13.827 1.00 85.38 71 THR A CA 1
ATOM 559 C C . THR A 1 71 ? 10.846 4.674 -12.526 1.00 85.38 71 THR A C 1
ATOM 561 O O . THR A 1 71 ? 9.744 4.433 -12.029 1.00 85.38 71 THR A O 1
ATOM 564 N N . ALA A 1 72 ? 11.981 4.265 -11.944 1.00 83.81 72 ALA A N 1
ATOM 565 C CA . ALA A 1 72 ? 11.964 3.420 -10.748 1.00 83.81 72 ALA A CA 1
ATOM 566 C C . ALA A 1 72 ? 11.260 4.161 -9.609 1.00 83.81 72 ALA A C 1
ATOM 568 O O . ALA A 1 72 ? 10.378 3.620 -8.949 1.00 83.81 72 ALA A O 1
ATOM 569 N N . PHE A 1 73 ? 11.562 5.453 -9.469 1.00 85.19 73 PHE A N 1
ATOM 570 C CA . PHE A 1 73 ? 10.861 6.336 -8.550 1.00 85.19 73 PHE A CA 1
ATOM 571 C C . PHE A 1 73 ? 9.363 6.436 -8.850 1.00 85.19 73 PHE A C 1
ATOM 573 O O . PHE A 1 73 ? 8.561 6.345 -7.927 1.00 85.19 73 PHE A O 1
ATOM 580 N N . GLY A 1 74 ? 8.967 6.572 -10.118 1.00 89.12 74 GLY A N 1
ATOM 581 C CA . GLY A 1 74 ? 7.556 6.597 -10.501 1.00 89.12 74 GLY A CA 1
ATOM 582 C C . GLY A 1 74 ? 6.808 5.323 -10.110 1.00 89.12 74 GLY A C 1
ATOM 583 O O . GLY A 1 74 ? 5.705 5.410 -9.580 1.00 89.12 74 GLY A O 1
ATOM 584 N N . HIS A 1 75 ? 7.423 4.147 -10.279 1.00 91.88 75 HIS A N 1
ATOM 585 C CA . HIS A 1 75 ? 6.857 2.870 -9.823 1.00 91.88 75 HIS A CA 1
ATOM 586 C C . HIS A 1 75 ? 6.685 2.850 -8.302 1.00 91.88 75 HIS A C 1
ATOM 588 O O . HIS A 1 75 ? 5.598 2.541 -7.818 1.00 91.88 75 HIS A O 1
ATOM 594 N N . LEU A 1 76 ? 7.721 3.232 -7.546 1.00 91.94 76 LEU A N 1
ATOM 595 C CA . LEU A 1 76 ? 7.670 3.294 -6.080 1.00 91.94 76 LEU A CA 1
ATOM 596 C C . LEU A 1 76 ? 6.605 4.278 -5.582 1.00 91.94 76 LEU A C 1
ATOM 598 O O . LEU A 1 76 ? 5.828 3.950 -4.686 1.00 91.94 76 LEU A O 1
ATOM 602 N N . LEU A 1 77 ? 6.553 5.471 -6.177 1.00 91.62 77 LEU A N 1
ATOM 603 C CA . LEU A 1 77 ? 5.603 6.523 -5.837 1.00 91.62 77 LEU A CA 1
ATOM 604 C C . LEU A 1 77 ? 4.168 6.084 -6.134 1.00 91.62 77 LEU A C 1
ATOM 606 O O . LEU A 1 77 ? 3.299 6.216 -5.274 1.00 91.62 77 LEU A O 1
ATOM 610 N N . LEU A 1 78 ? 3.912 5.524 -7.319 1.00 93.56 78 LEU A N 1
ATOM 611 C CA . LEU A 1 78 ? 2.590 5.00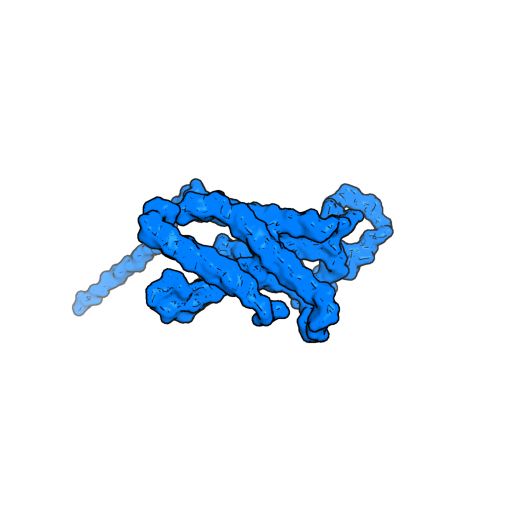9 -7.668 1.00 93.56 78 LEU A CA 1
ATOM 612 C C . LEU A 1 78 ? 2.190 3.828 -6.786 1.00 93.56 78 LEU A C 1
ATOM 614 O O . LEU A 1 78 ? 1.035 3.760 -6.384 1.00 93.56 78 LEU A O 1
ATOM 618 N N . GLY A 1 79 ? 3.121 2.946 -6.420 1.00 95.31 79 GLY A N 1
ATOM 619 C CA . GLY A 1 79 ? 2.864 1.875 -5.459 1.00 95.31 79 GLY A CA 1
ATOM 620 C C . GLY A 1 79 ? 2.472 2.397 -4.080 1.00 95.31 79 GLY A C 1
ATOM 621 O O . GLY A 1 79 ? 1.478 1.960 -3.498 1.00 95.31 79 GLY A O 1
ATOM 622 N N . ALA A 1 80 ? 3.212 3.380 -3.570 1.00 94.94 80 ALA A N 1
ATOM 623 C CA . ALA A 1 80 ? 2.895 4.044 -2.312 1.00 94.94 80 ALA A CA 1
ATOM 624 C C . ALA A 1 80 ? 1.503 4.697 -2.349 1.00 94.94 80 ALA A C 1
ATOM 626 O O . ALA A 1 80 ? 0.696 4.492 -1.441 1.00 94.94 80 ALA A O 1
ATOM 627 N N . LEU A 1 81 ? 1.187 5.434 -3.419 1.00 94.69 81 LEU A N 1
ATOM 628 C CA . LEU A 1 81 ? -0.111 6.089 -3.597 1.00 94.69 81 LEU A CA 1
ATOM 629 C C . LEU A 1 81 ? -1.255 5.078 -3.755 1.00 94.69 81 LEU A C 1
ATOM 631 O O . LEU A 1 81 ? -2.293 5.225 -3.108 1.00 94.69 81 LEU A O 1
ATOM 635 N N . ALA A 1 82 ? -1.067 4.032 -4.559 1.00 95.06 82 ALA A N 1
ATOM 636 C CA . ALA A 1 82 ? -2.063 2.987 -4.793 1.00 95.06 82 ALA A CA 1
ATOM 637 C C . ALA A 1 82 ? -2.401 2.191 -3.522 1.00 95.06 82 ALA A C 1
ATOM 639 O O . ALA A 1 82 ? -3.520 1.695 -3.388 1.00 95.06 82 ALA A O 1
ATOM 640 N N . SER A 1 83 ? -1.450 2.083 -2.589 1.00 96.25 83 SER A N 1
ATOM 641 C CA . SER A 1 83 ? -1.636 1.413 -1.299 1.00 96.25 83 SER A CA 1
ATOM 642 C C . SER A 1 83 ? -2.205 2.336 -0.213 1.00 96.25 83 SER A C 1
ATOM 644 O O . SER A 1 83 ? -3.048 1.900 0.566 1.00 96.25 83 SER A O 1
ATOM 646 N N . ALA A 1 84 ? -1.756 3.595 -0.130 1.00 94.75 84 ALA A N 1
ATOM 647 C CA . ALA A 1 84 ? -1.992 4.446 1.043 1.00 94.75 84 ALA A CA 1
ATOM 648 C C . ALA A 1 84 ? -2.935 5.640 0.819 1.00 94.75 84 ALA A C 1
ATOM 650 O O . ALA A 1 84 ? -3.365 6.249 1.799 1.00 94.75 84 ALA A O 1
ATOM 651 N N . SER A 1 85 ? -3.269 5.997 -0.427 1.00 92.81 85 SER A N 1
ATOM 652 C CA . SER A 1 85 ? -4.049 7.212 -0.735 1.00 92.81 85 SER A CA 1
ATOM 653 C C . SER A 1 85 ? -5.372 7.295 0.028 1.00 92.81 85 SER A C 1
ATOM 655 O O . SER A 1 85 ? -5.653 8.330 0.624 1.00 92.81 85 SER A O 1
ATOM 657 N N . GLY A 1 86 ? -6.137 6.201 0.098 1.00 88.88 86 GLY A N 1
ATOM 658 C CA . GLY A 1 86 ? -7.398 6.158 0.844 1.00 88.88 86 GLY A CA 1
ATOM 659 C C . GLY A 1 86 ? -7.217 6.470 2.332 1.00 88.88 86 GLY A C 1
ATOM 660 O O . GLY A 1 86 ? -7.905 7.335 2.867 1.00 88.88 86 GLY A O 1
ATOM 661 N N . GLY A 1 87 ? -6.245 5.831 2.990 1.00 88.94 87 GLY A N 1
ATOM 662 C CA . GLY A 1 87 ? -5.942 6.079 4.404 1.00 88.94 87 GLY A CA 1
ATOM 663 C C . GLY A 1 87 ? -5.434 7.499 4.663 1.00 88.94 87 GLY A C 1
ATOM 664 O O . GLY A 1 87 ? -5.844 8.132 5.635 1.00 88.94 87 GLY A O 1
ATOM 665 N N . ILE A 1 88 ? -4.599 8.030 3.763 1.00 91.62 88 ILE A N 1
ATOM 666 C CA . ILE A 1 88 ? -4.120 9.415 3.826 1.00 91.62 88 ILE A CA 1
ATOM 667 C C . ILE A 1 88 ? -5.302 10.380 3.714 1.00 91.62 88 ILE A C 1
ATOM 669 O O . ILE A 1 88 ? -5.446 11.239 4.574 1.00 91.62 88 ILE A O 1
ATOM 673 N N . SER A 1 89 ? -6.182 10.218 2.723 1.00 91.38 89 SER A N 1
ATOM 674 C CA . SER A 1 89 ? -7.360 11.077 2.559 1.00 91.38 89 SER A CA 1
ATOM 675 C C . SER A 1 89 ? -8.316 10.984 3.750 1.00 91.38 89 SER A C 1
ATOM 677 O O . SER A 1 89 ? -8.745 12.016 4.262 1.00 91.38 89 SER A O 1
ATOM 679 N N . LEU A 1 90 ? -8.606 9.772 4.239 1.00 89.31 90 LEU A N 1
ATOM 680 C CA . LEU A 1 90 ? -9.458 9.563 5.415 1.00 89.31 90 LEU A CA 1
ATOM 681 C C . LEU A 1 90 ? -8.903 10.281 6.651 1.00 89.31 90 LEU A C 1
ATOM 683 O O . LEU A 1 90 ? -9.656 10.947 7.359 1.00 89.31 90 LEU A O 1
ATOM 687 N N . ALA A 1 91 ? -7.595 10.180 6.895 1.00 89.38 91 ALA A N 1
ATOM 688 C CA . ALA A 1 91 ? -6.942 10.834 8.022 1.00 89.38 91 ALA A CA 1
ATOM 689 C C . ALA A 1 91 ? -6.837 12.352 7.851 1.00 89.38 91 ALA A C 1
ATOM 691 O O . ALA A 1 91 ? -7.146 13.091 8.782 1.00 89.38 91 ALA A O 1
ATOM 692 N N . THR A 1 92 ? -6.451 12.826 6.667 1.00 91.38 92 THR A N 1
ATOM 693 C CA . THR A 1 92 ? -6.291 14.254 6.380 1.00 91.38 92 THR A CA 1
ATOM 694 C C . THR A 1 92 ? -7.606 15.014 6.490 1.00 91.38 92 THR A C 1
ATOM 696 O O . THR A 1 92 ? -7.597 16.132 6.988 1.00 91.38 92 THR A O 1
ATOM 699 N N . PHE A 1 93 ? -8.734 14.428 6.090 1.00 92.88 93 PHE A N 1
ATOM 700 C CA . PHE A 1 93 ? -10.045 15.080 6.203 1.00 92.88 93 PHE A CA 1
ATOM 701 C C . PHE A 1 93 ? -10.844 14.658 7.447 1.00 92.88 93 PHE A C 1
ATOM 703 O O . PHE A 1 93 ? -11.972 15.110 7.634 1.00 92.88 93 PHE A O 1
ATOM 710 N N . SER A 1 94 ? -10.265 13.812 8.309 1.00 89.19 94 SER A N 1
ATOM 711 C CA . SER A 1 94 ? -10.908 13.258 9.508 1.00 89.19 94 SER A CA 1
ATOM 712 C C . SER A 1 94 ? -12.273 12.613 9.225 1.00 89.19 94 SER A C 1
ATOM 714 O O . SER A 1 94 ? -13.214 12.742 10.000 1.00 89.19 94 SER A O 1
ATOM 716 N N . LEU A 1 95 ? -12.390 11.887 8.108 1.00 87.31 95 LEU A N 1
ATOM 717 C CA . LEU A 1 95 ? -13.674 11.349 7.626 1.00 87.31 95 LEU A CA 1
ATOM 718 C C . LEU A 1 95 ? -14.246 10.220 8.499 1.00 87.31 95 LEU A C 1
ATOM 720 O O . LEU A 1 95 ? -15.386 9.814 8.306 1.00 87.31 95 LEU A O 1
ATOM 724 N N . PHE A 1 96 ? -13.461 9.701 9.445 1.00 83.19 96 PHE A N 1
ATOM 725 C CA . PHE A 1 96 ? -13.911 8.734 10.450 1.00 83.19 96 PHE A CA 1
ATOM 726 C C . PHE A 1 96 ? -14.398 9.394 11.750 1.00 83.19 96 PHE A C 1
ATOM 728 O O . PHE A 1 96 ? -14.862 8.696 12.650 1.00 83.19 96 PHE A O 1
ATOM 735 N N . SER A 1 97 ? -14.266 10.716 11.874 1.00 86.62 97 SER A N 1
ATOM 736 C CA . SER A 1 97 ? -14.738 11.478 13.027 1.00 86.62 97 SER A CA 1
ATOM 737 C C . SER A 1 97 ? -16.113 12.087 12.729 1.00 86.62 97 SER A C 1
ATOM 739 O O . SER A 1 97 ? -16.407 12.398 11.575 1.00 86.62 97 SER A O 1
ATOM 741 N N . PRO A 1 98 ? -16.950 12.344 13.753 1.00 87.75 98 PRO A N 1
ATOM 742 C CA . PRO A 1 98 ? -18.197 13.097 13.574 1.00 87.75 98 PRO A CA 1
ATOM 743 C C . PRO A 1 98 ? -17.962 14.520 13.052 1.00 87.75 98 PRO A C 1
ATOM 745 O O . PRO A 1 98 ? -18.844 15.128 12.450 1.00 87.75 98 PRO A O 1
ATOM 748 N N . GLU A 1 99 ? -16.769 15.059 13.295 1.00 92.00 99 GLU A N 1
ATOM 749 C CA . GLU A 1 99 ? -16.382 16.402 12.903 1.00 92.00 99 GLU A CA 1
ATOM 750 C C . GLU A 1 99 ? -15.379 16.377 11.754 1.00 92.00 99 GLU A C 1
ATOM 752 O O . GLU A 1 99 ? -14.300 15.791 11.859 1.00 92.00 99 GLU A O 1
ATOM 757 N N . TRP A 1 100 ? -15.712 17.091 10.682 1.00 88.62 100 TRP A N 1
ATOM 758 C CA . TRP A 1 100 ? -14.831 17.268 9.536 1.00 88.62 100 TRP A CA 1
ATOM 759 C C . TRP A 1 100 ? -13.733 18.254 9.902 1.00 88.62 100 TRP A C 1
ATOM 761 O O . TRP A 1 100 ? -13.999 19.414 10.220 1.00 88.62 100 TRP A O 1
ATOM 771 N N . ARG A 1 101 ? -12.484 17.794 9.872 1.00 93.06 101 ARG A N 1
ATOM 772 C CA . ARG A 1 101 ? -11.330 18.612 10.243 1.00 93.06 101 ARG A CA 1
ATOM 773 C C . ARG A 1 101 ? -10.161 18.301 9.330 1.00 93.06 101 ARG A C 1
ATOM 775 O O . ARG A 1 101 ? -9.863 17.138 9.065 1.00 93.06 101 ARG A O 1
ATOM 782 N N . PHE A 1 102 ? -9.463 19.346 8.902 1.00 93.69 102 PHE A N 1
ATOM 783 C CA . PHE A 1 102 ? -8.218 19.180 8.169 1.00 93.69 102 PHE A CA 1
ATOM 784 C C . PHE A 1 102 ? -7.084 18.866 9.153 1.00 93.69 102 PHE A C 1
ATOM 786 O O . PHE A 1 102 ? -6.737 19.694 9.994 1.00 93.69 102 PHE A O 1
ATOM 793 N N . SER A 1 103 ? -6.542 17.654 9.074 1.00 89.50 103 SER A N 1
ATOM 794 C CA . SER A 1 103 ? -5.510 17.129 9.970 1.00 89.50 103 SER A CA 1
ATOM 795 C C . SER A 1 103 ? -4.203 16.893 9.221 1.00 89.50 103 SER A C 1
ATOM 797 O O . SER A 1 103 ? -4.192 16.615 8.020 1.00 89.50 103 SER A O 1
ATOM 799 N N . THR A 1 104 ? -3.085 16.949 9.944 1.00 88.25 104 THR A N 1
ATOM 800 C CA . THR A 1 104 ? -1.771 16.626 9.382 1.00 88.25 104 THR A CA 1
ATOM 801 C C . THR A 1 104 ? -1.767 15.192 8.836 1.00 88.25 104 THR A C 1
ATOM 803 O O . THR A 1 104 ? -2.087 14.266 9.589 1.00 88.25 104 THR A O 1
ATOM 806 N N . PRO A 1 105 ? -1.393 14.977 7.559 1.00 82.75 105 PRO A N 1
ATOM 807 C CA . PRO A 1 105 ? -1.299 13.645 6.976 1.00 82.75 105 PRO A CA 1
ATOM 808 C C . PRO A 1 105 ? -0.455 12.695 7.844 1.00 82.75 105 PRO A C 1
ATOM 810 O O . PRO A 1 105 ? 0.615 13.101 8.310 1.00 82.75 105 PRO A O 1
ATOM 813 N N . PRO A 1 106 ? -0.861 11.421 8.014 1.00 80.94 106 PRO A N 1
ATOM 814 C CA . PRO A 1 106 ? -0.126 10.457 8.835 1.00 80.94 106 PRO A CA 1
ATOM 815 C C . PRO A 1 106 ? 1.345 10.323 8.437 1.00 80.94 106 PRO A C 1
ATOM 817 O O . PRO A 1 106 ? 2.206 10.177 9.293 1.00 80.94 106 PRO A O 1
ATOM 820 N N . ILE A 1 107 ? 1.665 10.459 7.150 1.00 83.88 107 ILE A N 1
ATOM 821 C CA . ILE A 1 107 ? 3.051 10.385 6.675 1.00 83.88 107 ILE A CA 1
ATOM 822 C C . ILE A 1 107 ? 3.968 11.462 7.285 1.00 83.88 107 ILE A C 1
ATOM 824 O O . ILE A 1 107 ? 5.169 11.243 7.381 1.00 83.88 107 ILE A O 1
ATOM 828 N N . LEU A 1 108 ? 3.417 12.601 7.719 1.00 83.31 108 LEU A N 1
ATOM 829 C CA . LEU A 1 108 ? 4.184 13.713 8.291 1.00 83.31 108 LEU A CA 1
ATOM 830 C C . LEU A 1 108 ? 4.221 13.703 9.823 1.00 83.31 108 LEU A C 1
ATOM 832 O O . LEU A 1 108 ? 5.068 14.367 10.410 1.00 83.31 108 LEU A O 1
ATOM 836 N N . ASN A 1 109 ? 3.295 12.995 10.470 1.00 76.44 109 ASN A N 1
ATOM 837 C CA . ASN A 1 109 ? 3.097 13.072 11.921 1.00 76.44 109 ASN A CA 1
ATOM 838 C C . ASN A 1 109 ? 3.315 11.738 12.648 1.00 76.44 109 ASN A C 1
ATOM 840 O O . ASN A 1 109 ? 3.227 11.671 13.870 1.00 76.44 109 ASN A O 1
ATOM 844 N N . ALA A 1 110 ? 3.521 10.646 11.919 1.00 64.94 110 ALA A N 1
ATOM 845 C CA . ALA A 1 110 ? 3.299 9.330 12.484 1.00 64.94 110 ALA A CA 1
ATOM 846 C C . ALA A 1 110 ? 4.561 8.453 12.462 1.00 64.94 110 ALA A C 1
ATOM 848 O O . ALA A 1 110 ? 5.446 8.601 11.621 1.00 64.94 110 ALA A O 1
ATOM 849 N N . GLY A 1 111 ? 4.650 7.534 13.428 1.00 76.38 111 GLY A N 1
ATOM 850 C CA . GLY A 1 111 ? 5.754 6.582 13.548 1.00 76.38 111 GLY A CA 1
ATOM 851 C C . GLY A 1 111 ? 5.857 5.605 12.368 1.00 76.38 111 GLY A C 1
ATOM 852 O O . GLY A 1 111 ? 5.032 5.589 11.449 1.00 76.38 111 GLY A O 1
ATOM 853 N N . LEU A 1 112 ? 6.868 4.736 12.416 1.00 79.44 112 LEU A N 1
ATOM 854 C CA . LEU A 1 112 ? 7.170 3.772 11.350 1.00 79.44 112 LEU A CA 1
ATOM 855 C C . LEU A 1 112 ? 5.945 2.932 10.931 1.00 79.44 112 LEU A C 1
ATOM 857 O O . LEU A 1 112 ? 5.684 2.752 9.746 1.00 79.44 112 LEU A O 1
ATOM 861 N N . TRP A 1 113 ? 5.139 2.478 11.895 1.00 84.44 113 TRP A N 1
ATOM 862 C CA . TRP A 1 113 ? 3.983 1.606 11.638 1.00 84.44 113 TRP A CA 1
ATOM 863 C C . TRP A 1 113 ? 2.791 2.300 10.982 1.00 84.44 113 TRP A C 1
ATOM 865 O O . TRP A 1 113 ? 2.041 1.686 10.229 1.00 84.44 113 TRP A O 1
ATOM 875 N N . SER A 1 114 ? 2.622 3.587 11.239 1.00 81.62 114 SER A N 1
ATOM 876 C CA . SER A 1 114 ? 1.557 4.410 10.659 1.00 81.62 114 SER A CA 1
ATOM 877 C C . SER A 1 114 ? 1.851 4.853 9.228 1.00 81.62 114 SER A C 1
ATOM 879 O O . SER A 1 114 ? 0.933 5.228 8.509 1.00 81.62 114 SER A O 1
ATOM 881 N N . SER A 1 115 ? 3.111 4.768 8.792 1.00 88.50 115 SER A N 1
ATOM 882 C CA . SER A 1 115 ? 3.500 4.924 7.385 1.00 88.50 115 SER A CA 1
ATOM 883 C C . SER A 1 115 ? 3.726 3.579 6.680 1.00 88.50 115 SER A C 1
ATOM 885 O O . SER A 1 115 ? 4.111 3.558 5.512 1.00 88.50 115 SER A O 1
ATOM 887 N N . ALA A 1 116 ? 3.440 2.447 7.340 1.00 91.12 116 ALA A N 1
ATOM 888 C CA . ALA A 1 116 ? 3.651 1.110 6.780 1.00 91.12 116 ALA A CA 1
ATOM 889 C C . ALA A 1 116 ? 2.877 0.877 5.473 1.00 91.12 116 ALA A C 1
ATOM 891 O O . ALA A 1 116 ? 3.352 0.150 4.609 1.00 91.12 116 ALA A O 1
ATOM 892 N N . ASP A 1 117 ? 1.723 1.523 5.290 1.00 91.75 117 ASP A N 1
ATOM 893 C CA . ASP A 1 117 ? 0.950 1.449 4.044 1.00 91.75 117 ASP A CA 1
ATOM 894 C C . ASP A 1 117 ? 1.698 2.063 2.853 1.00 91.75 117 ASP A C 1
ATOM 896 O O . ASP A 1 117 ? 1.656 1.523 1.745 1.00 91.75 117 ASP A O 1
ATOM 900 N N . VAL A 1 118 ? 2.406 3.170 3.096 1.00 93.19 118 VAL A N 1
ATOM 901 C CA . VAL A 1 118 ? 3.188 3.914 2.098 1.00 93.19 118 VAL A CA 1
ATOM 902 C C . VAL A 1 118 ? 4.427 3.106 1.726 1.00 93.19 118 VAL A C 1
ATOM 904 O O . VAL A 1 118 ? 4.641 2.796 0.554 1.00 93.19 118 VAL A O 1
ATOM 907 N N . TRP A 1 119 ? 5.213 2.710 2.731 1.00 91.31 119 TRP A N 1
ATOM 908 C CA . TRP A 1 119 ? 6.444 1.945 2.526 1.00 91.31 119 TRP A CA 1
ATOM 909 C C . TRP A 1 119 ? 6.169 0.540 1.994 1.00 91.31 119 TRP A C 1
ATOM 911 O O . TRP A 1 119 ? 6.876 0.075 1.105 1.00 91.31 119 TRP A O 1
ATOM 921 N N . GLY A 1 120 ? 5.115 -0.117 2.480 1.00 94.19 120 GLY A N 1
ATOM 922 C CA . GLY A 1 120 ? 4.669 -1.414 1.983 1.00 94.19 120 GLY A CA 1
ATOM 923 C C . GLY A 1 120 ? 4.245 -1.347 0.518 1.00 94.19 120 GLY A C 1
ATOM 924 O O . GLY A 1 120 ? 4.650 -2.198 -0.269 1.00 94.19 120 GLY A O 1
ATOM 925 N N . GLY A 1 121 ? 3.495 -0.311 0.124 1.00 96.12 121 GLY A N 1
ATOM 926 C CA . GLY A 1 121 ? 3.112 -0.088 -1.273 1.00 96.12 121 GLY A CA 1
ATOM 927 C C . GLY A 1 121 ? 4.314 0.148 -2.189 1.00 96.12 121 GLY A C 1
ATOM 928 O O . GL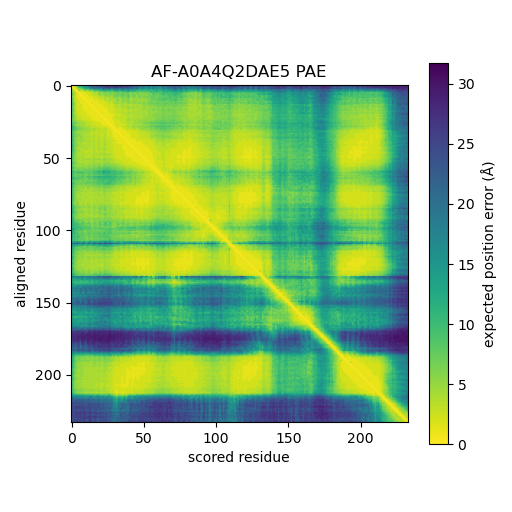Y A 1 121 ? 4.398 -0.450 -3.262 1.00 96.12 121 GLY A O 1
ATOM 929 N N . ALA A 1 122 ? 5.276 0.962 -1.747 1.00 94.56 122 ALA A N 1
ATOM 930 C CA . ALA A 1 122 ? 6.526 1.180 -2.472 1.00 94.56 122 ALA A CA 1
ATOM 931 C C . ALA A 1 122 ? 7.349 -0.115 -2.600 1.00 94.56 122 ALA A C 1
ATOM 933 O O . ALA A 1 122 ? 7.821 -0.438 -3.686 1.00 94.56 122 ALA A O 1
ATOM 934 N N . LEU A 1 123 ? 7.479 -0.896 -1.524 1.00 94.00 123 LEU A N 1
ATOM 935 C CA . LEU A 1 123 ? 8.181 -2.183 -1.542 1.00 94.00 123 LEU A CA 1
ATOM 936 C C . LEU A 1 123 ? 7.509 -3.188 -2.487 1.00 94.00 123 LEU A C 1
ATOM 938 O O . LEU A 1 123 ? 8.188 -3.878 -3.243 1.00 94.00 123 LEU A O 1
ATOM 942 N N . ALA A 1 124 ? 6.180 -3.261 -2.475 1.00 95.25 124 ALA A N 1
ATOM 943 C CA . ALA A 1 124 ? 5.424 -4.119 -3.379 1.00 95.25 124 ALA A CA 1
ATOM 944 C C . ALA A 1 124 ? 5.653 -3.734 -4.847 1.00 95.25 124 ALA A C 1
ATOM 946 O O . ALA A 1 124 ? 5.842 -4.611 -5.690 1.00 95.25 124 ALA A O 1
ATOM 947 N N . ALA A 1 125 ? 5.694 -2.432 -5.142 1.00 94.06 125 ALA A N 1
ATOM 948 C CA . ALA A 1 125 ? 6.024 -1.919 -6.467 1.00 94.06 125 ALA A CA 1
ATOM 949 C C . ALA A 1 125 ? 7.458 -2.250 -6.886 1.00 94.06 125 ALA A C 1
ATOM 951 O O . ALA A 1 125 ? 7.673 -2.661 -8.023 1.00 94.06 125 ALA A O 1
ATOM 952 N N . LEU A 1 126 ? 8.417 -2.116 -5.965 1.00 90.94 126 LEU A N 1
ATOM 953 C CA . LEU A 1 126 ? 9.815 -2.480 -6.187 1.00 90.94 126 LEU A CA 1
ATOM 954 C C . LEU A 1 126 ? 9.943 -3.953 -6.566 1.00 90.94 126 LEU A C 1
ATOM 956 O O . LEU A 1 126 ? 10.530 -4.279 -7.591 1.00 90.94 126 LEU A O 1
ATOM 960 N N . LEU A 1 127 ? 9.368 -4.839 -5.751 1.00 90.69 127 LEU A N 1
ATOM 961 C CA . LEU A 1 127 ? 9.444 -6.282 -5.960 1.00 90.69 127 LEU A CA 1
ATOM 962 C C . LEU A 1 127 ? 8.739 -6.691 -7.248 1.00 90.69 127 LEU A C 1
ATOM 964 O O . LEU A 1 127 ? 9.303 -7.455 -8.026 1.00 90.69 127 LEU A O 1
ATOM 968 N N . PHE A 1 128 ? 7.547 -6.151 -7.511 1.00 91.75 128 PHE A N 1
ATOM 969 C CA . PHE A 1 128 ? 6.844 -6.398 -8.764 1.00 91.75 128 PHE A CA 1
ATOM 970 C C . PHE A 1 128 ? 7.683 -5.945 -9.963 1.00 91.75 128 PHE A C 1
ATOM 972 O O . PHE A 1 128 ? 8.043 -6.778 -10.790 1.00 91.75 128 PHE A O 1
ATOM 979 N N . GLY A 1 129 ? 8.059 -4.665 -10.017 1.00 88.31 129 GLY A N 1
ATOM 980 C CA . GLY A 1 129 ? 8.746 -4.071 -11.161 1.00 88.31 129 GLY A CA 1
ATOM 981 C C . GLY A 1 129 ? 10.147 -4.634 -11.419 1.00 88.31 129 GLY A C 1
ATOM 982 O O . GLY A 1 129 ? 10.513 -4.833 -12.580 1.00 88.31 129 GLY A O 1
ATOM 983 N N . ALA A 1 130 ? 10.905 -4.947 -10.362 1.00 84.62 130 ALA A N 1
ATOM 984 C CA . ALA A 1 130 ? 12.205 -5.604 -10.481 1.00 84.62 130 ALA A CA 1
ATOM 985 C C . ALA A 1 130 ? 12.059 -7.052 -10.983 1.00 84.62 130 ALA A C 1
ATOM 987 O O . ALA A 1 130 ? 12.790 -7.471 -11.879 1.00 84.62 130 ALA A O 1
ATOM 988 N N . SER A 1 131 ? 11.078 -7.799 -10.457 1.00 85.38 131 SER A N 1
ATOM 989 C CA . SER A 1 131 ? 10.864 -9.212 -10.806 1.00 85.38 131 SER A CA 1
ATOM 990 C C . SER A 1 131 ? 10.335 -9.417 -12.232 1.00 85.38 131 SER A C 1
ATOM 992 O O . SER A 1 131 ? 10.686 -10.394 -12.892 1.00 85.38 131 SER A O 1
ATOM 994 N N . THR A 1 132 ? 9.541 -8.478 -12.754 1.00 83.75 132 THR A N 1
ATOM 995 C CA . THR A 1 132 ? 9.030 -8.529 -14.132 1.00 83.75 132 THR A CA 1
ATOM 996 C C . THR A 1 132 ? 9.965 -7.857 -15.147 1.00 83.75 132 THR A C 1
ATOM 998 O O . THR A 1 132 ? 9.541 -7.598 -16.269 1.00 83.75 132 THR A O 1
ATOM 1001 N N . HIS A 1 133 ? 11.215 -7.555 -14.765 1.00 61.03 133 HIS A N 1
ATOM 1002 C CA . HIS A 1 133 ? 12.238 -6.897 -15.593 1.00 61.03 133 HIS A CA 1
ATOM 1003 C C . HIS A 1 133 ? 11.750 -5.655 -16.339 1.00 61.03 133 HIS A C 1
ATOM 1005 O O . HIS A 1 133 ? 12.004 -5.474 -17.533 1.00 61.03 133 HIS A O 1
ATOM 1011 N N . SER A 1 134 ? 11.099 -4.740 -15.626 1.00 64.31 134 SER A N 1
ATOM 1012 C CA . SER A 1 134 ? 10.983 -3.395 -16.169 1.00 64.31 134 SER A CA 1
ATOM 1013 C C . SER A 1 134 ? 12.402 -2.831 -16.329 1.00 64.31 134 SER A C 1
ATOM 1015 O O . SER A 1 134 ? 13.138 -2.739 -15.344 1.00 64.31 134 SER A O 1
ATOM 1017 N N . GLN A 1 135 ? 12.808 -2.472 -17.560 1.00 69.44 135 GLN A N 1
ATOM 1018 C CA . GLN A 1 135 ? 14.149 -1.927 -17.885 1.00 69.44 135 GLN A CA 1
ATOM 1019 C C . GLN A 1 135 ? 14.543 -0.752 -16.979 1.00 69.44 135 GLN A C 1
ATOM 1021 O O . GLN A 1 135 ? 15.708 -0.436 -16.779 1.00 69.44 135 GLN A O 1
ATOM 1026 N N . ILE A 1 136 ? 13.547 -0.141 -16.369 1.00 72.94 136 ILE A N 1
ATOM 1027 C CA . ILE A 1 136 ? 13.613 0.952 -15.420 1.00 72.94 136 ILE A CA 1
ATOM 1028 C C . ILE A 1 136 ? 14.334 0.604 -14.105 1.00 72.94 136 ILE A C 1
ATOM 1030 O O . ILE A 1 136 ? 14.849 1.505 -13.446 1.00 72.94 136 ILE A O 1
ATOM 1034 N N . PHE A 1 137 ? 14.396 -0.674 -13.722 1.00 74.31 137 PHE A N 1
ATOM 1035 C CA . PHE A 1 137 ? 15.175 -1.146 -12.567 1.00 74.31 137 PHE A CA 1
ATOM 1036 C C . PHE A 1 137 ? 16.572 -1.654 -12.960 1.00 74.31 137 PHE A C 1
ATOM 1038 O O . PHE A 1 137 ? 17.300 -2.191 -12.124 1.00 74.31 137 PHE A O 1
ATOM 1045 N N . THR A 1 138 ? 16.982 -1.456 -14.217 1.00 67.94 138 THR A N 1
ATOM 1046 C CA . THR A 1 138 ? 18.382 -1.625 -14.619 1.00 67.94 138 THR A CA 1
ATOM 1047 C C . THR A 1 138 ? 19.113 -0.302 -14.413 1.00 67.94 138 THR A C 1
ATOM 1049 O O . THR A 1 138 ? 18.716 0.733 -14.946 1.00 67.94 138 THR A O 1
ATOM 1052 N N . LEU A 1 139 ? 20.157 -0.314 -13.583 1.00 65.06 139 LEU A N 1
ATOM 1053 C CA . LEU A 1 139 ? 21.024 0.845 -13.394 1.00 65.06 139 LEU A CA 1
ATOM 1054 C C . LEU A 1 139 ? 22.285 0.646 -14.242 1.00 65.06 139 LEU A C 1
ATOM 1056 O O . LEU A 1 139 ? 22.890 -0.427 -14.186 1.00 65.06 139 LEU A O 1
ATOM 1060 N N . PRO A 1 140 ? 22.724 1.653 -15.018 1.00 59.78 140 PRO A N 1
ATOM 1061 C CA . PRO A 1 140 ? 23.950 1.538 -15.802 1.00 59.78 140 PRO A CA 1
ATOM 1062 C C . PRO A 1 140 ? 25.175 1.314 -14.906 1.00 59.78 140 PRO A C 1
ATOM 1064 O O . PRO A 1 140 ? 26.059 0.539 -15.256 1.00 59.78 140 PRO A O 1
ATOM 1067 N N . THR A 1 141 ? 25.193 1.932 -13.724 1.00 62.94 141 THR A N 1
ATOM 1068 C CA . THR A 1 141 ? 26.238 1.783 -12.707 1.00 62.94 141 THR A CA 1
ATOM 1069 C C . THR A 1 141 ? 25.627 1.958 -11.311 1.00 62.94 141 THR A C 1
ATOM 1071 O O . THR A 1 141 ? 24.642 2.677 -11.135 1.00 62.94 141 THR A O 1
ATOM 1074 N N . LEU A 1 142 ? 26.192 1.252 -10.326 1.00 65.06 142 LEU A N 1
ATOM 1075 C CA . LEU A 1 142 ? 25.865 1.382 -8.901 1.00 65.06 142 LEU A CA 1
ATOM 1076 C C . LEU A 1 142 ? 26.852 2.302 -8.161 1.00 65.06 142 LEU A C 1
ATOM 1078 O O . LEU A 1 142 ? 26.869 2.323 -6.929 1.00 65.06 142 LEU A O 1
ATOM 1082 N N . ASP A 1 143 ? 27.680 3.046 -8.897 1.00 67.75 143 ASP A N 1
ATOM 1083 C CA . ASP A 1 143 ? 28.652 3.957 -8.312 1.00 67.75 143 ASP A CA 1
ATOM 1084 C C . ASP A 1 143 ? 27.938 5.143 -7.652 1.00 67.75 143 ASP A C 1
ATOM 1086 O O . ASP A 1 143 ? 27.159 5.844 -8.308 1.00 67.75 143 ASP A O 1
ATOM 1090 N N . PRO A 1 144 ? 28.214 5.426 -6.364 1.00 64.69 144 PRO A N 1
ATOM 1091 C CA . PRO A 1 144 ? 27.564 6.505 -5.620 1.00 64.69 144 PRO A CA 1
ATOM 1092 C C . PRO A 1 144 ? 27.667 7.886 -6.289 1.00 64.69 144 PRO A C 1
ATOM 1094 O O . PRO A 1 144 ? 26.770 8.712 -6.133 1.00 64.69 144 PRO A O 1
ATOM 1097 N N . SER A 1 145 ? 28.744 8.131 -7.045 1.00 64.44 145 SER A N 1
ATOM 1098 C CA . SER A 1 145 ? 28.989 9.378 -7.782 1.00 64.44 145 SER A CA 1
ATOM 1099 C C . SER A 1 145 ? 28.055 9.574 -8.979 1.00 64.44 145 SER A C 1
ATOM 1101 O O . SER A 1 145 ? 27.693 10.707 -9.283 1.00 64.44 145 SER A O 1
ATOM 1103 N N . GLU A 1 146 ? 27.637 8.489 -9.636 1.00 63.88 146 GLU A N 1
ATOM 1104 C CA . GLU A 1 146 ? 26.685 8.523 -10.755 1.00 63.88 146 GLU A CA 1
ATOM 1105 C C . GLU A 1 146 ? 25.238 8.372 -10.264 1.00 63.88 146 GLU A C 1
ATOM 1107 O O . GLU A 1 146 ? 24.317 8.947 -10.844 1.00 63.88 146 GLU A O 1
ATOM 1112 N N . LEU A 1 147 ? 25.025 7.699 -9.125 1.00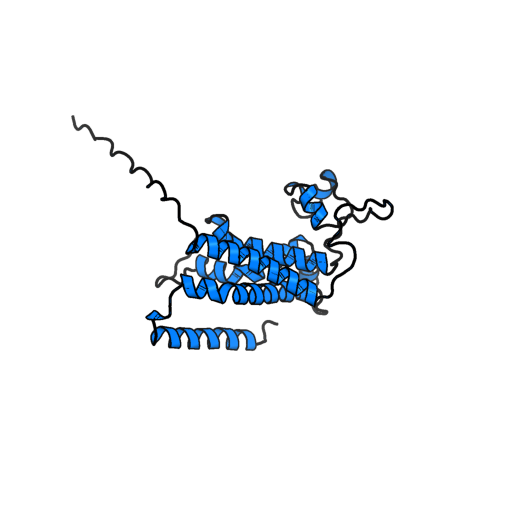 63.00 147 LEU A N 1
ATOM 1113 C CA . LEU A 1 147 ? 23.722 7.625 -8.458 1.00 63.00 147 LEU A CA 1
ATOM 1114 C C . LEU A 1 147 ? 23.166 8.997 -8.065 1.00 63.00 147 LEU A C 1
ATOM 1116 O O . LEU A 1 147 ? 21.954 9.180 -8.078 1.00 63.00 147 LEU A O 1
ATOM 1120 N N . GLY A 1 148 ? 24.032 9.964 -7.747 1.00 57.19 148 GLY A N 1
ATOM 1121 C CA . GLY A 1 148 ? 23.623 11.342 -7.456 1.00 57.19 148 GLY A CA 1
ATOM 1122 C C . GLY A 1 148 ? 23.014 12.084 -8.654 1.00 57.19 148 GLY A C 1
ATOM 1123 O O . GLY A 1 148 ? 22.349 13.097 -8.460 1.00 57.19 148 GLY A O 1
ATOM 1124 N N . ARG A 1 149 ? 23.217 11.586 -9.884 1.00 57.09 149 ARG A N 1
ATOM 1125 C CA . ARG A 1 149 ? 22.589 12.114 -11.108 1.00 57.09 149 ARG A CA 1
ATOM 1126 C C . ARG A 1 149 ? 21.262 11.439 -11.439 1.00 57.09 149 ARG A C 1
ATOM 1128 O O . ARG A 1 149 ? 20.519 11.953 -12.274 1.00 57.09 149 ARG A O 1
ATOM 1135 N N . ALA A 1 150 ? 20.951 10.304 -10.812 1.00 55.72 150 ALA A N 1
ATOM 1136 C CA . ALA A 1 150 ? 19.627 9.716 -10.918 1.00 55.72 150 ALA A CA 1
ATOM 1137 C C . ALA A 1 150 ? 18.617 10.651 -10.232 1.00 55.72 150 ALA A C 1
ATOM 1139 O O . ALA A 1 150 ? 18.902 11.226 -9.186 1.00 55.72 150 ALA A O 1
ATOM 1140 N N . TYR A 1 151 ? 17.413 10.786 -10.792 1.00 54.59 151 TYR A N 1
ATOM 1141 C CA . TYR A 1 151 ? 16.331 11.654 -10.289 1.00 54.59 151 TYR A CA 1
ATOM 1142 C C . TYR A 1 151 ? 15.820 11.308 -8.868 1.00 54.59 151 TYR A C 1
ATOM 1144 O O . TYR A 1 151 ? 14.821 11.858 -8.411 1.00 54.59 151 TYR A O 1
ATOM 1152 N N . PHE A 1 152 ? 16.489 10.394 -8.165 1.00 61.47 152 PHE A N 1
ATOM 1153 C CA . PHE A 1 152 ? 16.199 9.960 -6.809 1.00 61.47 152 PHE A CA 1
ATOM 1154 C C . PHE A 1 152 ? 17.501 9.932 -6.001 1.00 61.47 152 PHE A C 1
ATOM 1156 O O . PHE A 1 152 ? 18.512 9.469 -6.533 1.00 61.47 152 PHE A O 1
ATOM 1163 N N . PRO A 1 153 ? 17.497 10.330 -4.715 1.00 64.31 153 PRO A N 1
ATOM 1164 C CA . PRO A 1 153 ? 18.661 10.220 -3.847 1.00 64.31 153 PRO A CA 1
ATOM 1165 C C . PRO A 1 153 ? 18.899 8.753 -3.439 1.00 64.31 153 PRO A C 1
ATOM 1167 O O . PRO A 1 153 ? 18.837 8.384 -2.266 1.00 64.31 153 PRO A O 1
ATOM 1170 N N . LEU A 1 154 ? 19.172 7.884 -4.421 1.00 64.88 154 LEU A N 1
ATOM 1171 C CA . LEU A 1 154 ? 19.575 6.493 -4.197 1.00 64.88 154 LEU A CA 1
ATOM 1172 C C . LEU A 1 154 ? 20.889 6.444 -3.403 1.00 64.88 154 LEU A C 1
ATOM 1174 O O . LEU A 1 154 ? 21.172 5.442 -2.760 1.00 64.88 154 LEU A O 1
ATOM 1178 N N . ASN A 1 155 ? 21.653 7.541 -3.386 1.00 64.06 155 ASN A N 1
ATOM 1179 C CA . ASN A 1 155 ? 22.828 7.733 -2.540 1.00 64.06 155 ASN A CA 1
ATOM 1180 C C . ASN A 1 155 ? 22.534 7.640 -1.029 1.00 64.06 155 ASN A C 1
ATOM 1182 O O . ASN A 1 155 ? 23.461 7.419 -0.256 1.00 64.06 155 ASN A O 1
ATOM 1186 N N . LEU A 1 156 ? 21.276 7.794 -0.598 1.00 66.62 156 LEU A N 1
ATOM 1187 C CA . LEU A 1 156 ? 20.870 7.588 0.798 1.00 66.62 156 LEU A CA 1
ATOM 1188 C C . LEU A 1 156 ? 20.640 6.108 1.139 1.00 66.62 156 LEU A C 1
ATOM 1190 O O . LEU A 1 156 ? 20.562 5.752 2.315 1.00 66.62 156 LEU A O 1
ATOM 1194 N N . VAL A 1 157 ? 20.517 5.241 0.131 1.00 66.75 157 VAL A N 1
ATOM 1195 C CA . VAL A 1 157 ? 20.294 3.807 0.317 1.00 66.75 157 VAL A CA 1
ATOM 1196 C C . VAL A 1 157 ? 21.647 3.086 0.308 1.00 66.75 157 VAL A C 1
ATOM 1198 O O . VAL A 1 157 ? 22.423 3.257 -0.633 1.00 66.75 157 VAL A O 1
ATOM 1201 N N . PRO A 1 158 ? 21.952 2.244 1.313 1.00 73.69 158 PRO A N 1
ATOM 1202 C CA . PRO A 1 158 ? 23.170 1.442 1.319 1.00 73.69 158 PRO A CA 1
ATOM 1203 C C . PRO A 1 158 ? 23.342 0.643 0.020 1.00 73.69 158 PRO A C 1
ATOM 1205 O O . PRO A 1 158 ? 22.437 -0.081 -0.396 1.00 73.69 158 PRO A O 1
ATOM 1208 N N . GLY A 1 159 ? 24.528 0.710 -0.593 1.00 66.12 159 GLY A N 1
ATOM 1209 C CA . GLY A 1 159 ? 24.805 0.064 -1.885 1.00 66.12 159 GLY A CA 1
ATOM 1210 C C . GLY A 1 159 ? 24.530 -1.445 -1.915 1.00 66.12 159 GLY A C 1
ATOM 1211 O O . GLY A 1 159 ? 24.121 -1.977 -2.944 1.00 66.12 159 GLY A O 1
ATOM 1212 N N . GLY A 1 160 ? 24.681 -2.139 -0.781 1.00 68.88 160 GLY A N 1
ATOM 1213 C CA . GLY A 1 160 ? 24.315 -3.554 -0.654 1.00 68.88 160 GLY A CA 1
ATOM 1214 C C . GLY A 1 160 ? 22.816 -3.818 -0.841 1.00 68.88 160 GLY A C 1
ATOM 1215 O O . GLY A 1 160 ? 22.453 -4.792 -1.489 1.00 68.88 160 GLY A O 1
ATOM 1216 N N . LEU A 1 161 ? 21.947 -2.927 -0.348 1.00 66.75 161 LEU A N 1
ATOM 1217 C CA . LEU A 1 161 ? 20.499 -3.026 -0.562 1.00 66.75 161 LEU A CA 1
ATOM 1218 C C . LEU A 1 161 ? 20.137 -2.724 -2.014 1.00 66.75 161 LEU A C 1
ATOM 1220 O O . LEU A 1 161 ? 19.303 -3.413 -2.587 1.00 66.75 161 LEU A O 1
ATOM 1224 N N . LEU A 1 162 ? 20.794 -1.742 -2.633 1.00 69.12 162 LEU A N 1
ATOM 1225 C CA . LEU A 1 162 ? 20.566 -1.426 -4.042 1.00 69.12 162 LEU A CA 1
ATOM 1226 C C . LEU A 1 162 ? 20.885 -2.619 -4.953 1.00 69.12 162 LEU A C 1
ATOM 1228 O O . LEU A 1 162 ? 20.110 -2.907 -5.859 1.00 69.12 162 LEU A O 1
ATOM 1232 N N . LYS A 1 163 ? 21.955 -3.373 -4.670 1.00 70.00 163 LYS A N 1
ATOM 1233 C CA . LYS A 1 163 ? 22.319 -4.588 -5.423 1.00 70.00 163 LYS A CA 1
ATOM 1234 C C . LYS A 1 163 ? 21.258 -5.694 -5.388 1.00 70.00 163 LYS A C 1
ATOM 1236 O O . LYS A 1 163 ? 21.224 -6.508 -6.304 1.00 70.00 163 LYS A O 1
ATOM 1241 N N . LEU A 1 164 ? 20.397 -5.732 -4.367 1.00 66.38 164 LEU A N 1
ATOM 1242 C CA . LEU A 1 164 ? 19.315 -6.723 -4.279 1.00 66.38 164 LEU A CA 1
ATOM 1243 C C . LEU A 1 164 ? 18.170 -6.440 -5.259 1.00 66.38 164 LEU A C 1
ATOM 1245 O O . LEU A 1 164 ? 17.466 -7.368 -5.651 1.00 66.38 164 LEU A O 1
ATOM 1249 N N . PHE A 1 165 ? 17.976 -5.173 -5.634 1.00 64.88 165 PHE A N 1
ATOM 1250 C CA . PHE A 1 165 ? 16.810 -4.727 -6.405 1.00 64.88 165 PHE A CA 1
ATOM 1251 C C . PHE A 1 165 ? 17.153 -4.151 -7.777 1.00 64.88 165 PHE A C 1
ATOM 1253 O O . PHE A 1 165 ? 16.290 -4.118 -8.649 1.00 64.88 165 PHE A O 1
ATOM 1260 N N . PHE A 1 166 ? 18.393 -3.702 -7.972 1.00 67.88 166 PHE A N 1
ATOM 1261 C CA . PHE A 1 166 ? 18.855 -3.097 -9.212 1.00 67.88 166 PHE A CA 1
ATOM 1262 C C . PHE A 1 166 ? 19.962 -3.935 -9.839 1.00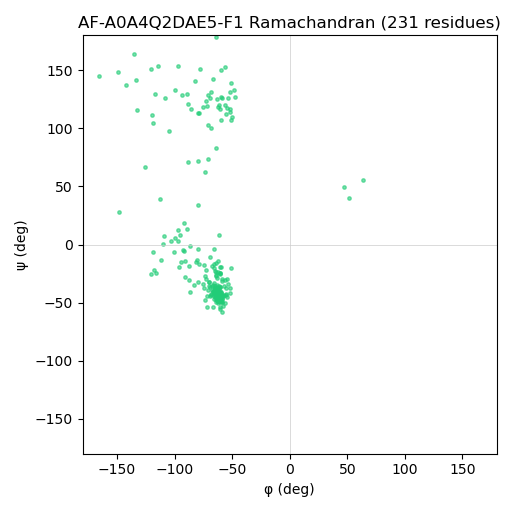 67.88 166 PHE A C 1
ATOM 1264 O O . PHE A 1 166 ? 20.959 -4.273 -9.197 1.00 67.88 166 PHE A O 1
ATOM 1271 N N . GLN A 1 167 ? 19.803 -4.233 -11.124 1.00 62.75 167 GLN A N 1
ATOM 1272 C CA . GLN A 1 167 ? 20.818 -4.933 -11.901 1.00 62.75 167 GLN A CA 1
ATOM 1273 C C . GLN A 1 167 ? 21.775 -3.916 -12.529 1.00 62.75 167 GLN A C 1
ATOM 1275 O O . GLN A 1 167 ? 21.329 -2.961 -13.165 1.00 62.75 167 GLN A O 1
ATOM 1280 N N . SER A 1 168 ? 23.084 -4.125 -12.357 1.00 57.47 168 SER A N 1
ATOM 1281 C CA . SER A 1 168 ? 24.105 -3.344 -13.065 1.00 57.47 168 SER A CA 1
ATOM 1282 C C . SER A 1 168 ? 24.145 -3.758 -14.536 1.00 57.47 168 SER A C 1
ATOM 1284 O O . SER A 1 168 ? 24.382 -4.930 -14.837 1.00 57.47 168 SER A O 1
ATOM 1286 N N . SER A 1 169 ? 23.962 -2.804 -15.450 1.00 54.59 169 SER A N 1
ATOM 1287 C CA . SER A 1 169 ? 24.007 -3.041 -16.902 1.00 54.59 169 SER A CA 1
ATOM 1288 C C . SER A 1 169 ? 25.384 -3.500 -17.409 1.00 54.59 169 SER A C 1
ATOM 1290 O O . SER A 1 169 ? 25.477 -4.000 -18.527 1.00 54.59 169 SER A O 1
ATOM 1292 N N . LEU A 1 170 ? 26.450 -3.326 -16.618 1.00 55.88 170 LEU A N 1
ATOM 1293 C CA . LEU A 1 170 ? 27.835 -3.651 -16.990 1.00 55.88 170 LEU A CA 1
ATOM 1294 C C . LEU A 1 170 ? 28.276 -5.066 -16.569 1.00 55.88 170 LEU A C 1
ATOM 1296 O O . LEU A 1 170 ? 29.378 -5.494 -16.910 1.00 55.88 170 LEU A O 1
ATOM 1300 N N . SER A 1 171 ? 27.442 -5.818 -15.841 1.00 50.78 171 SER A N 1
ATOM 1301 C CA . SER A 1 171 ? 27.794 -7.163 -15.365 1.00 50.78 171 SER A CA 1
ATOM 1302 C C . SER A 1 171 ? 27.439 -8.242 -16.395 1.00 50.78 171 SER A C 1
ATOM 1304 O O . SER A 1 171 ? 26.501 -9.012 -16.207 1.00 50.78 171 SER A O 1
ATOM 1306 N N . SER A 1 172 ? 28.177 -8.296 -17.506 1.00 44.56 172 SER A N 1
ATOM 1307 C CA . SER A 1 172 ? 28.063 -9.384 -18.493 1.00 44.56 172 SER A CA 1
ATOM 1308 C C . SER A 1 172 ? 29.268 -10.332 -18.534 1.00 44.56 172 SER A C 1
ATOM 1310 O O . SER A 1 172 ? 29.306 -11.206 -19.394 1.00 44.56 172 SER A O 1
ATOM 1312 N N . SER A 1 173 ? 30.248 -10.235 -17.620 1.00 43.22 173 SER A N 1
ATOM 1313 C CA . SER A 1 173 ? 31.472 -11.052 -17.753 1.00 43.22 173 SER A CA 1
ATOM 1314 C C . SER A 1 173 ? 32.177 -11.502 -16.462 1.00 43.22 173 SER A C 1
ATOM 1316 O O . SER A 1 173 ? 33.378 -11.769 -16.492 1.00 43.22 173 SER A O 1
ATOM 1318 N N . SER A 1 174 ? 31.485 -11.669 -15.332 1.00 41.94 174 SER A N 1
ATOM 1319 C CA . SER A 1 174 ? 32.099 -12.351 -14.182 1.00 41.94 174 SER A CA 1
ATOM 1320 C C . SER A 1 174 ? 31.174 -13.403 -13.589 1.00 41.94 174 SER A C 1
ATOM 1322 O O . SER A 1 174 ? 30.106 -13.096 -13.065 1.00 41.94 174 SER A O 1
ATOM 1324 N N . LYS A 1 175 ? 31.606 -14.666 -13.680 1.00 45.81 175 LYS A N 1
ATOM 1325 C CA . LYS A 1 175 ? 31.075 -15.795 -12.912 1.00 45.81 175 LYS A CA 1
ATOM 1326 C C . LYS A 1 175 ? 31.355 -15.544 -11.424 1.00 45.81 175 LYS A C 1
ATOM 1328 O O . LYS A 1 175 ? 32.340 -16.039 -10.891 1.00 45.81 175 LYS A O 1
ATOM 1333 N N . SER A 1 176 ? 30.504 -14.774 -10.759 1.00 41.38 176 SER A N 1
ATOM 1334 C CA . SER A 1 176 ? 30.422 -14.737 -9.299 1.00 41.38 176 SER A CA 1
ATOM 1335 C C . SER A 1 176 ? 29.010 -15.154 -8.915 1.00 41.38 176 SER A C 1
ATOM 1337 O O . SER A 1 176 ? 28.022 -14.498 -9.235 1.00 41.38 176 SER A O 1
ATOM 1339 N N . SER A 1 177 ? 28.932 -16.331 -8.309 1.00 45.19 177 SER A N 1
ATOM 1340 C CA . SER A 1 177 ? 27.734 -17.060 -7.907 1.00 45.19 177 SER A CA 1
ATOM 1341 C C . SER A 1 177 ? 27.133 -16.549 -6.597 1.00 45.19 177 SER A C 1
ATOM 1343 O O . SER A 1 177 ? 26.586 -17.341 -5.837 1.00 45.19 177 SER A O 1
ATOM 1345 N N . ASP A 1 178 ? 27.212 -15.248 -6.326 1.00 47.62 178 ASP A N 1
ATOM 1346 C CA . ASP A 1 178 ? 26.809 -14.700 -5.035 1.00 47.62 178 ASP A CA 1
ATOM 1347 C C . ASP A 1 178 ? 25.657 -13.699 -5.217 1.00 47.62 178 ASP A C 1
ATOM 1349 O O . ASP A 1 178 ? 25.830 -12.572 -5.670 1.00 47.62 178 ASP A O 1
ATOM 1353 N N . PHE A 1 179 ? 24.448 -14.145 -4.855 1.00 45.69 179 PHE A N 1
ATOM 1354 C CA . PHE A 1 179 ? 23.252 -13.322 -4.607 1.00 45.69 179 PHE A CA 1
ATOM 1355 C C . PHE A 1 179 ? 22.656 -12.510 -5.784 1.00 45.69 179 PHE A C 1
ATOM 1357 O O . PHE A 1 179 ? 22.353 -11.328 -5.654 1.00 45.69 179 PHE A O 1
ATOM 1364 N N . HIS A 1 180 ? 22.328 -13.169 -6.902 1.00 48.03 180 HIS A N 1
ATOM 1365 C CA . HIS A 1 180 ? 21.452 -12.615 -7.960 1.00 48.03 180 HIS A CA 1
ATOM 1366 C C . HIS A 1 180 ? 20.100 -13.357 -8.081 1.00 48.03 180 HIS A C 1
ATOM 1368 O O . HIS A 1 180 ? 19.592 -13.580 -9.177 1.00 48.03 180 HIS A O 1
ATOM 1374 N N . LEU A 1 181 ? 19.490 -13.757 -6.956 1.00 49.56 181 LEU A N 1
ATOM 1375 C CA . LEU A 1 181 ? 18.287 -14.615 -6.940 1.00 49.56 181 LEU A CA 1
ATOM 1376 C C . LEU A 1 181 ? 17.033 -14.008 -7.604 1.00 49.56 181 LEU A C 1
ATOM 1378 O O . LEU A 1 181 ? 16.175 -14.762 -8.047 1.00 49.56 181 LEU A O 1
ATOM 1382 N N . LEU A 1 182 ? 16.925 -12.678 -7.707 1.00 51.09 182 LEU A N 1
ATOM 1383 C CA . LEU A 1 182 ? 15.805 -12.001 -8.388 1.00 51.09 182 LEU A CA 1
ATOM 1384 C C . LEU A 1 182 ? 16.141 -11.525 -9.813 1.00 51.09 182 LEU A C 1
ATOM 1386 O O . LEU A 1 182 ? 15.255 -11.050 -10.515 1.00 51.09 182 LEU A O 1
ATOM 1390 N N . ALA A 1 183 ? 17.404 -11.632 -10.241 1.00 50.00 183 ALA A N 1
ATOM 1391 C CA . ALA A 1 183 ? 17.905 -11.010 -11.471 1.00 50.00 183 ALA A CA 1
ATOM 1392 C C . ALA A 1 183 ? 18.241 -12.012 -12.592 1.00 50.00 183 ALA A C 1
ATOM 1394 O O . ALA A 1 183 ? 18.706 -11.603 -13.652 1.00 50.00 183 ALA A O 1
ATOM 1395 N N . SER A 1 184 ? 18.058 -13.320 -12.374 1.00 53.31 184 SER A N 1
ATOM 1396 C CA . SER A 1 184 ? 18.523 -14.348 -13.315 1.00 53.31 184 SER A CA 1
ATOM 1397 C C . SER A 1 184 ? 17.527 -14.696 -14.427 1.00 53.31 184 SER A C 1
ATOM 1399 O O . SER A 1 184 ? 17.949 -15.249 -15.442 1.00 53.31 184 SER A O 1
ATOM 1401 N N . SER A 1 185 ? 16.232 -14.382 -14.285 1.00 60.72 185 SER A N 1
ATOM 1402 C CA . SER A 1 185 ? 15.210 -14.505 -15.341 1.00 60.72 185 SER A CA 1
ATOM 1403 C C . SER A 1 185 ? 13.926 -13.747 -14.970 1.00 60.72 185 SER A C 1
ATOM 1405 O O . SER A 1 185 ? 13.544 -13.777 -13.797 1.00 60.72 185 SER A O 1
ATOM 1407 N N . PRO A 1 186 ? 13.211 -13.135 -15.940 1.00 73.88 186 PRO A N 1
ATOM 1408 C CA . PRO A 1 186 ? 11.948 -12.463 -15.663 1.00 73.88 186 PRO A CA 1
ATOM 1409 C C . PRO A 1 186 ? 10.944 -13.496 -15.178 1.00 73.88 186 PRO A C 1
ATOM 1411 O O . PRO A 1 186 ? 10.672 -14.483 -15.868 1.00 73.88 186 PRO A O 1
ATOM 1414 N N . VAL A 1 187 ? 10.359 -13.268 -14.006 1.00 83.31 187 VAL A N 1
ATOM 1415 C CA . VAL A 1 187 ? 9.235 -14.093 -13.571 1.00 83.31 187 VAL A CA 1
ATOM 1416 C C . VAL A 1 187 ? 7.970 -13.648 -14.296 1.00 83.31 187 VAL A C 1
ATOM 1418 O O . VAL A 1 187 ? 7.801 -12.482 -14.655 1.00 83.31 187 VAL A O 1
ATOM 1421 N N . SER A 1 188 ? 7.040 -14.581 -14.509 1.00 89.56 188 SER A N 1
ATOM 1422 C CA . SER A 1 188 ? 5.741 -14.228 -15.094 1.00 89.56 188 SER A CA 1
ATOM 1423 C C . SER A 1 188 ? 5.037 -13.147 -14.254 1.00 89.56 188 SER A C 1
ATOM 1425 O O . SER A 1 188 ? 5.177 -13.117 -13.028 1.00 89.5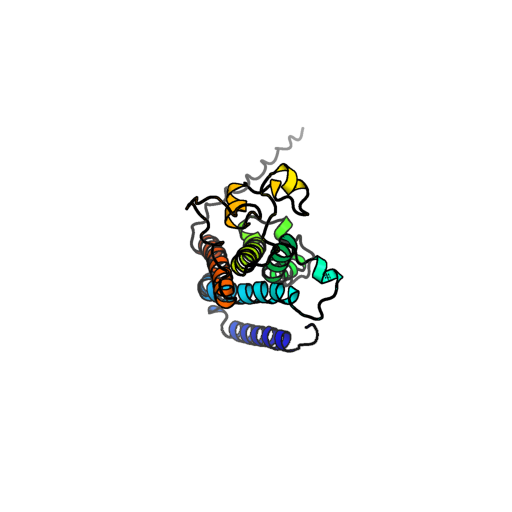6 188 SER A O 1
ATOM 1427 N N . ILE A 1 189 ? 4.182 -12.343 -14.888 1.00 89.88 189 ILE A N 1
ATOM 1428 C CA . ILE A 1 189 ? 3.399 -11.289 -14.219 1.00 89.88 189 ILE A CA 1
ATOM 1429 C C . ILE A 1 189 ? 2.626 -11.827 -13.003 1.00 89.88 189 ILE A C 1
ATOM 1431 O O . ILE A 1 189 ? 2.526 -11.148 -11.984 1.00 89.88 189 ILE A O 1
ATOM 1435 N N . GLN A 1 190 ? 2.088 -13.050 -13.080 1.00 92.56 190 GLN A N 1
ATOM 1436 C CA . GLN A 1 190 ? 1.360 -13.669 -11.965 1.00 92.56 190 GLN A CA 1
ATOM 1437 C C . GLN A 1 190 ? 2.262 -13.922 -10.751 1.00 92.56 190 GLN A C 1
ATOM 1439 O O . GLN A 1 190 ? 1.876 -13.617 -9.625 1.00 92.56 190 GLN A O 1
ATOM 1444 N N . HIS A 1 191 ? 3.479 -14.412 -10.983 1.00 91.12 191 HIS A N 1
ATOM 1445 C CA . HIS A 1 191 ? 4.470 -14.616 -9.928 1.00 91.12 191 HIS A CA 1
ATOM 1446 C C . HIS A 1 191 ? 4.929 -13.279 -9.329 1.00 91.12 191 HIS A C 1
ATOM 1448 O O . HIS A 1 191 ? 4.994 -13.154 -8.109 1.00 91.12 191 HIS A O 1
ATOM 1454 N N . GLY A 1 192 ? 5.139 -12.245 -10.153 1.00 90.94 192 GLY A N 1
ATOM 1455 C CA . GLY A 1 192 ? 5.424 -10.891 -9.663 1.00 90.94 192 GLY A CA 1
ATOM 1456 C C . GLY A 1 192 ? 4.297 -10.334 -8.781 1.00 90.94 192 GLY A C 1
ATOM 1457 O O . GLY A 1 192 ? 4.552 -9.758 -7.723 1.00 90.94 192 GLY A O 1
ATOM 1458 N N . LYS A 1 193 ? 3.031 -10.549 -9.169 1.00 94.06 193 LYS A N 1
ATOM 1459 C CA . LYS A 1 193 ? 1.860 -10.181 -8.351 1.00 94.06 193 LYS A CA 1
ATOM 1460 C C . LYS A 1 193 ? 1.827 -10.933 -7.022 1.00 94.06 193 LYS A C 1
ATOM 1462 O O . LYS A 1 193 ? 1.546 -10.327 -5.991 1.00 94.06 193 LYS A O 1
ATOM 1467 N N . ALA A 1 194 ? 2.136 -12.229 -7.037 1.00 94.81 194 ALA A N 1
ATOM 1468 C CA . ALA A 1 194 ? 2.220 -13.034 -5.824 1.00 94.81 194 ALA A CA 1
ATOM 1469 C C . ALA A 1 194 ? 3.327 -12.528 -4.883 1.00 94.81 194 ALA A C 1
ATOM 1471 O O . ALA A 1 194 ? 3.084 -12.385 -3.687 1.00 94.81 194 ALA A O 1
ATOM 1472 N N . LEU A 1 195 ? 4.501 -12.169 -5.414 1.00 93.56 195 LEU A N 1
ATOM 1473 C CA . LEU A 1 195 ? 5.593 -11.573 -4.633 1.00 93.56 195 LEU A CA 1
ATOM 1474 C C . LEU A 1 195 ? 5.171 -10.255 -3.971 1.00 93.56 195 LEU A C 1
ATOM 1476 O O . LEU A 1 195 ? 5.393 -10.071 -2.774 1.00 93.56 195 LEU A O 1
ATOM 1480 N N . ALA A 1 196 ? 4.509 -9.367 -4.717 1.00 94.62 196 ALA A N 1
ATOM 1481 C CA . ALA A 1 196 ? 3.966 -8.123 -4.174 1.00 94.62 196 ALA A CA 1
ATOM 1482 C C . ALA A 1 196 ? 2.945 -8.378 -3.047 1.00 94.62 196 ALA A C 1
ATOM 1484 O O . ALA A 1 196 ? 2.985 -7.711 -2.010 1.00 94.62 196 ALA A O 1
ATOM 1485 N N . ALA A 1 197 ? 2.067 -9.372 -3.215 1.00 96.56 197 ALA A N 1
ATOM 1486 C CA . ALA A 1 197 ? 1.090 -9.764 -2.201 1.00 96.56 197 ALA A CA 1
ATOM 1487 C C . ALA A 1 197 ? 1.750 -10.322 -0.934 1.00 96.56 197 ALA A C 1
ATOM 1489 O O . ALA A 1 197 ? 1.393 -9.906 0.166 1.00 96.56 197 ALA A O 1
ATOM 1490 N N . ILE A 1 198 ? 2.746 -11.202 -1.070 1.00 96.50 198 ILE A N 1
ATOM 1491 C CA . ILE A 1 198 ? 3.498 -11.765 0.063 1.00 96.50 198 ILE A CA 1
ATOM 1492 C C . ILE A 1 198 ? 4.246 -10.666 0.828 1.00 96.50 198 ILE A C 1
ATOM 1494 O O . ILE A 1 198 ? 4.264 -10.668 2.063 1.00 96.50 198 ILE A O 1
ATOM 1498 N N . ALA A 1 199 ? 4.827 -9.696 0.120 1.00 95.00 199 ALA A N 1
ATOM 1499 C CA . ALA A 1 199 ? 5.510 -8.570 0.746 1.00 95.00 199 ALA A CA 1
ATOM 1500 C C . ALA A 1 199 ? 4.549 -7.721 1.591 1.00 95.00 199 ALA A C 1
ATOM 1502 O O . ALA A 1 199 ? 4.818 -7.467 2.766 1.00 95.00 199 ALA A O 1
ATOM 1503 N N . LEU A 1 200 ? 3.391 -7.347 1.036 1.00 96.31 200 LEU A N 1
ATOM 1504 C CA . LEU A 1 200 ? 2.363 -6.614 1.784 1.00 96.31 200 LEU A CA 1
ATOM 1505 C C . LEU A 1 200 ? 1.777 -7.436 2.931 1.00 96.31 200 LEU A C 1
ATOM 1507 O O . LEU A 1 200 ? 1.478 -6.878 3.985 1.00 96.31 200 LEU A O 1
ATOM 1511 N N . MET A 1 201 ? 1.629 -8.748 2.756 1.00 97.06 201 MET A N 1
ATOM 1512 C CA . MET A 1 201 ? 1.164 -9.653 3.806 1.00 97.06 201 MET A CA 1
ATOM 1513 C C . MET A 1 201 ? 2.141 -9.693 4.976 1.00 97.06 201 MET A C 1
ATOM 1515 O O . MET A 1 201 ? 1.722 -9.606 6.126 1.00 97.06 201 MET A O 1
ATOM 1519 N N . THR A 1 202 ? 3.443 -9.725 4.695 1.00 96.44 202 THR A N 1
ATOM 1520 C CA . THR A 1 202 ? 4.485 -9.650 5.725 1.00 96.44 202 THR A CA 1
ATOM 1521 C C . THR A 1 202 ? 4.450 -8.307 6.460 1.00 96.44 202 THR A C 1
ATOM 1523 O O . THR A 1 202 ? 4.475 -8.279 7.692 1.00 96.44 202 THR A O 1
ATOM 1526 N N . VAL A 1 203 ? 4.346 -7.186 5.735 1.00 95.00 203 VAL A N 1
ATOM 1527 C CA . VAL A 1 203 ? 4.312 -5.839 6.334 1.00 95.00 203 VAL A CA 1
ATOM 1528 C C . VAL A 1 203 ? 3.065 -5.644 7.202 1.00 95.00 203 VAL A C 1
ATOM 1530 O O . VAL A 1 203 ? 3.178 -5.229 8.358 1.00 95.00 203 VAL A O 1
ATOM 1533 N N . PHE A 1 204 ? 1.874 -5.969 6.694 1.00 94.62 204 PHE A N 1
ATOM 1534 C CA . PHE A 1 204 ? 0.632 -5.786 7.451 1.00 94.62 204 PHE A CA 1
ATOM 1535 C C . PHE A 1 204 ? 0.438 -6.833 8.536 1.00 94.62 204 PHE A C 1
ATOM 1537 O O . PHE A 1 204 ? -0.040 -6.479 9.609 1.00 94.62 204 PHE A O 1
ATOM 1544 N N . GLY A 1 205 ? 0.882 -8.070 8.322 1.00 95.75 205 GLY A N 1
ATOM 1545 C CA . GLY A 1 205 ? 0.932 -9.083 9.372 1.00 95.75 205 GLY A CA 1
ATOM 1546 C C . GLY A 1 205 ? 1.816 -8.631 10.535 1.00 95.75 205 GLY A C 1
ATOM 1547 O O . GLY A 1 205 ? 1.400 -8.704 11.689 1.00 95.75 205 GLY A O 1
ATOM 1548 N N . SER A 1 206 ? 2.986 -8.051 10.239 1.00 95.31 206 SER A N 1
ATOM 1549 C CA . SER A 1 206 ? 3.869 -7.466 11.260 1.00 95.31 206 SER A CA 1
ATOM 1550 C C . SER A 1 206 ? 3.203 -6.302 11.997 1.00 95.31 206 SER A C 1
ATOM 1552 O O . SER A 1 206 ? 3.277 -6.232 13.223 1.00 95.31 206 SER A O 1
ATOM 1554 N N . ARG A 1 207 ? 2.496 -5.419 11.275 1.00 92.44 207 ARG A N 1
ATOM 1555 C CA . ARG A 1 207 ? 1.715 -4.331 11.884 1.00 92.44 207 ARG A CA 1
ATOM 1556 C C . ARG A 1 207 ? 0.630 -4.879 12.810 1.00 92.44 207 ARG A C 1
ATOM 1558 O O . ARG A 1 207 ? 0.541 -4.438 13.946 1.00 92.44 207 ARG A O 1
ATOM 1565 N N . VAL A 1 208 ? -0.167 -5.846 12.360 1.00 94.06 208 VAL A N 1
ATOM 1566 C CA . VAL A 1 208 ? -1.244 -6.463 13.151 1.00 94.06 208 VAL A CA 1
ATOM 1567 C C . VAL A 1 208 ? -0.689 -7.140 14.400 1.00 94.06 208 VAL A C 1
ATOM 1569 O O . VAL A 1 208 ? -1.204 -6.917 15.497 1.00 94.06 208 VAL A O 1
ATOM 1572 N N . LEU A 1 209 ? 0.395 -7.908 14.258 1.00 94.50 209 LEU A N 1
ATOM 1573 C CA . LEU A 1 209 ? 1.098 -8.530 15.377 1.00 94.50 209 LEU A CA 1
ATOM 1574 C C . LEU A 1 209 ? 1.534 -7.469 16.398 1.00 94.50 209 LEU A C 1
ATOM 1576 O O . LEU A 1 209 ? 1.220 -7.583 17.583 1.00 94.50 209 LEU A O 1
ATOM 1580 N N . TYR A 1 210 ? 2.185 -6.401 15.933 1.00 92.38 210 TYR A N 1
ATOM 1581 C CA . TYR A 1 210 ? 2.656 -5.310 16.782 1.00 92.38 210 TYR A CA 1
ATOM 1582 C C . TYR A 1 210 ? 1.520 -4.534 17.461 1.00 92.38 210 TYR A C 1
ATOM 1584 O O . TYR A 1 210 ? 1.604 -4.218 18.646 1.00 92.38 210 TYR A O 1
ATOM 1592 N N . THR A 1 211 ? 0.447 -4.224 16.736 1.00 90.75 211 THR A N 1
ATOM 1593 C CA . THR A 1 211 ? -0.646 -3.385 17.239 1.00 90.75 211 THR A CA 1
ATOM 1594 C C . THR A 1 211 ? -1.544 -4.117 18.234 1.00 90.75 211 THR A C 1
ATOM 1596 O O . THR A 1 211 ? -1.998 -3.487 19.197 1.00 90.75 211 THR A O 1
ATOM 1599 N N . HIS A 1 212 ? -1.796 -5.413 18.013 1.00 93.25 212 HIS A N 1
ATOM 1600 C CA . HIS A 1 212 ? -2.862 -6.156 18.699 1.00 93.25 212 HIS A CA 1
ATOM 1601 C C . HIS A 1 212 ? -2.393 -7.296 19.600 1.00 93.25 212 HIS A C 1
ATOM 1603 O O . HIS A 1 212 ? -3.136 -7.701 20.503 1.00 93.25 212 HIS A O 1
ATOM 1609 N N . TRP A 1 213 ? -1.210 -7.853 19.348 1.00 94.25 213 TRP A N 1
ATOM 1610 C CA . TRP A 1 213 ? -0.779 -9.109 19.966 1.00 94.25 213 TRP A CA 1
ATOM 1611 C C . TRP A 1 213 ? 0.501 -8.979 20.789 1.00 94.25 213 TRP A C 1
ATOM 1613 O O . TRP A 1 213 ? 0.669 -9.736 21.742 1.00 94.25 213 TRP A O 1
ATOM 1623 N N . LEU A 1 214 ? 1.366 -8.008 20.488 1.00 93.25 214 LEU A N 1
ATOM 1624 C CA . LEU A 1 214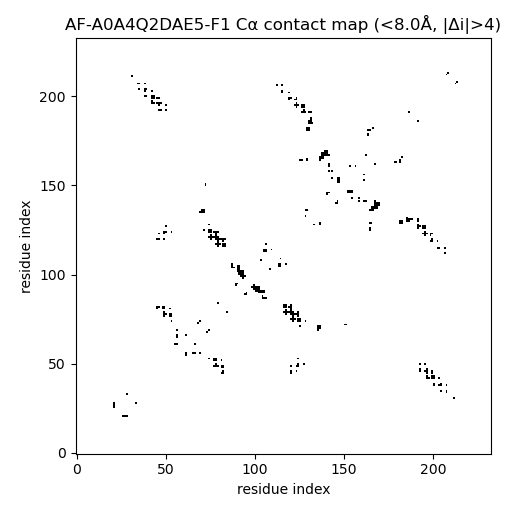 ? 2.533 -7.725 21.318 1.00 93.25 214 LEU A CA 1
ATOM 1625 C C . LEU A 1 214 ? 2.167 -6.839 22.524 1.00 93.25 214 LEU A C 1
ATOM 1627 O O . LEU A 1 214 ? 1.381 -5.897 22.383 1.00 93.25 214 LEU A O 1
ATOM 1631 N N . PRO A 1 215 ? 2.740 -7.102 23.715 1.00 83.50 215 PRO A N 1
ATOM 1632 C CA . PRO A 1 215 ? 2.553 -6.244 24.877 1.00 83.50 215 PRO A CA 1
ATOM 1633 C C . PRO A 1 215 ? 3.054 -4.834 24.569 1.00 83.50 215 PRO A C 1
ATOM 1635 O O . PRO A 1 215 ? 4.205 -4.649 24.170 1.00 83.50 215 PRO A O 1
ATOM 1638 N N . ARG A 1 216 ? 2.210 -3.820 24.779 1.00 78.69 216 ARG A N 1
ATOM 1639 C CA . ARG A 1 216 ? 2.686 -2.436 24.748 1.00 78.69 216 ARG A CA 1
ATOM 1640 C C . ARG A 1 216 ? 3.519 -2.214 25.997 1.00 78.69 216 ARG A C 1
ATOM 1642 O O . ARG A 1 216 ? 2.998 -2.328 27.105 1.00 78.69 216 ARG A O 1
ATOM 1649 N N . THR A 1 217 ? 4.793 -1.877 25.825 1.00 68.19 217 THR A N 1
ATOM 1650 C CA . THR A 1 217 ? 5.589 -1.339 26.928 1.00 68.19 217 THR A CA 1
ATOM 1651 C C . THR A 1 217 ? 4.813 -0.149 27.495 1.00 68.19 217 THR A C 1
ATOM 1653 O O . THR A 1 217 ? 4.421 0.718 26.705 1.00 68.19 217 THR A O 1
ATOM 1656 N N . PRO A 1 218 ? 4.520 -0.106 28.807 1.00 62.25 218 PRO A N 1
ATOM 1657 C CA . PRO A 1 218 ? 3.805 1.017 29.393 1.00 62.25 218 PRO A CA 1
ATOM 1658 C C . PRO A 1 218 ? 4.569 2.288 29.037 1.00 62.25 218 PRO A C 1
ATOM 1660 O O . PRO A 1 218 ? 5.749 2.425 29.368 1.00 62.25 218 PRO A O 1
ATOM 1663 N N . GLN A 1 219 ? 3.927 3.184 28.283 1.00 57.66 219 GLN A N 1
ATOM 1664 C CA . GLN A 1 219 ? 4.530 4.475 28.008 1.00 57.66 219 GLN A CA 1
ATOM 1665 C C . GLN A 1 219 ? 4.695 5.168 29.355 1.00 57.66 219 GLN A C 1
ATOM 1667 O O . GLN A 1 219 ? 3.713 5.372 30.067 1.00 57.66 219 GLN A O 1
ATOM 1672 N N . LEU A 1 220 ? 5.944 5.464 29.720 1.00 55.66 220 LEU A N 1
ATOM 1673 C CA . LEU A 1 220 ? 6.261 6.351 30.831 1.00 55.66 220 LEU A CA 1
ATOM 1674 C C . LEU A 1 220 ? 5.431 7.616 30.625 1.00 55.66 220 LEU A C 1
ATOM 1676 O O . LEU A 1 220 ? 5.671 8.346 29.662 1.00 55.66 220 LEU A O 1
ATOM 1680 N N . GLU A 1 221 ? 4.422 7.824 31.476 1.00 57.28 221 GLU A N 1
ATOM 1681 C CA . GLU A 1 221 ? 3.579 9.011 31.401 1.00 57.28 221 GLU A CA 1
ATOM 1682 C C . GLU A 1 221 ? 4.484 10.245 31.299 1.00 57.28 221 GLU A C 1
ATOM 1684 O O . GLU A 1 221 ? 5.451 10.353 32.068 1.00 57.28 221 GLU A O 1
ATOM 1689 N N . PRO A 1 222 ? 4.210 11.175 30.366 1.00 63.72 222 PRO A N 1
ATOM 1690 C CA . PRO A 1 222 ? 4.957 12.415 30.292 1.00 63.72 222 PRO A CA 1
ATOM 1691 C C . PRO A 1 222 ? 4.877 13.086 31.660 1.00 63.72 222 PRO A C 1
ATOM 1693 O O . PRO A 1 222 ? 3.804 13.472 32.129 1.00 63.72 222 PRO A O 1
ATOM 1696 N N . ARG A 1 223 ? 6.034 13.151 32.327 1.00 58.41 223 ARG A N 1
ATOM 1697 C CA . ARG A 1 223 ? 6.197 13.668 33.684 1.00 58.41 223 ARG A CA 1
ATOM 1698 C C . ARG A 1 223 ? 5.539 15.045 33.727 1.00 58.41 223 ARG A C 1
ATOM 1700 O O . ARG A 1 223 ? 6.075 15.982 33.134 1.00 58.41 223 ARG A O 1
ATOM 1707 N N . LYS A 1 224 ? 4.370 15.156 34.376 1.00 65.88 224 LYS A N 1
ATOM 1708 C CA . LYS A 1 224 ? 3.652 16.433 34.503 1.00 65.88 224 LYS A CA 1
ATOM 1709 C C . LYS A 1 224 ? 4.662 17.491 34.956 1.00 65.88 224 LYS A C 1
ATOM 1711 O O . LYS A 1 224 ? 5.378 17.235 35.934 1.00 65.88 224 LYS A O 1
ATOM 1716 N N . PRO A 1 225 ? 4.780 18.633 34.257 1.00 66.75 225 PRO A N 1
ATOM 1717 C CA . PRO A 1 225 ? 5.698 19.678 34.672 1.00 66.75 225 PRO A CA 1
ATOM 1718 C C . PRO A 1 225 ? 5.343 20.050 36.110 1.00 66.75 225 PRO A C 1
ATOM 1720 O O . PRO A 1 225 ? 4.201 20.409 36.396 1.00 66.75 225 PRO A O 1
ATOM 1723 N N . LYS A 1 226 ? 6.303 19.885 37.032 1.00 67.19 226 LYS A N 1
ATOM 1724 C CA . LYS A 1 226 ? 6.147 20.323 38.422 1.00 67.19 226 LYS A CA 1
ATOM 1725 C C . LYS A 1 226 ? 5.723 21.787 38.373 1.00 67.19 226 LYS A C 1
ATOM 1727 O O . LYS A 1 226 ? 6.497 22.623 37.907 1.00 67.19 226 LYS A O 1
ATOM 1732 N N . ALA A 1 227 ? 4.501 22.072 38.818 1.00 69.69 227 ALA A N 1
ATOM 1733 C CA . ALA A 1 227 ? 4.024 23.433 38.976 1.00 69.69 227 ALA A CA 1
ATOM 1734 C C . ALA A 1 227 ? 5.062 24.190 39.812 1.00 69.69 227 ALA A C 1
ATOM 1736 O O . ALA A 1 227 ? 5.357 23.802 40.945 1.00 69.69 227 ALA A O 1
ATOM 1737 N N . LYS A 1 228 ? 5.686 25.216 39.222 1.00 67.50 228 LYS A N 1
ATOM 1738 C CA . LYS A 1 228 ? 6.553 26.126 39.967 1.00 67.50 228 LYS A CA 1
ATOM 1739 C C . LYS A 1 228 ? 5.673 26.778 41.027 1.00 67.50 228 LYS A C 1
ATOM 1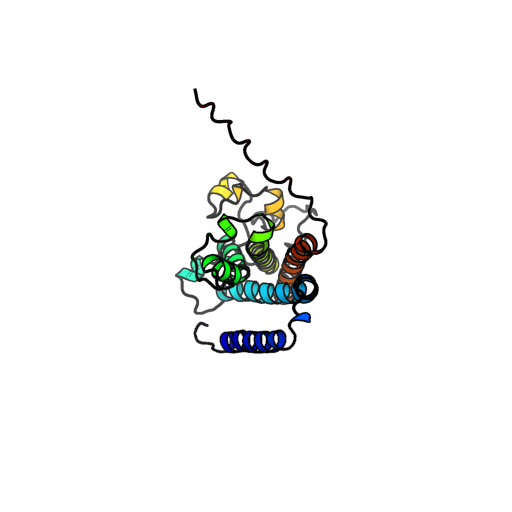741 O O . LYS A 1 228 ? 4.705 27.446 40.681 1.00 67.50 228 LYS A O 1
ATOM 1746 N N . ALA A 1 229 ? 5.987 26.535 42.297 1.00 67.00 229 ALA A N 1
ATOM 1747 C CA . ALA A 1 229 ? 5.346 27.211 43.410 1.00 67.00 229 ALA A CA 1
ATOM 1748 C C . ALA A 1 229 ? 5.591 28.716 43.251 1.00 67.00 229 ALA A C 1
ATOM 1750 O O . ALA A 1 229 ? 6.718 29.194 43.386 1.00 67.00 229 ALA A O 1
ATOM 1751 N N . THR A 1 230 ? 4.544 29.445 42.879 1.00 70.31 230 THR A N 1
ATOM 1752 C CA . THR A 1 230 ? 4.557 30.901 42.798 1.00 70.31 230 THR A CA 1
ATOM 1753 C C . THR A 1 230 ? 4.662 31.431 44.220 1.00 70.31 230 THR A C 1
ATOM 1755 O O . THR A 1 230 ? 3.684 31.431 44.965 1.00 70.31 230 THR A O 1
ATOM 1758 N N . ASN A 1 231 ? 5.870 31.827 44.612 1.00 67.44 231 ASN A N 1
ATOM 1759 C CA . ASN A 1 231 ? 6.125 32.476 45.887 1.00 67.44 231 ASN A CA 1
ATOM 1760 C C . ASN A 1 231 ? 5.518 33.885 45.805 1.00 67.44 231 ASN A C 1
ATOM 1762 O O . ASN A 1 231 ? 6.054 34.747 45.110 1.00 67.44 231 ASN A O 1
ATOM 1766 N N . LYS A 1 232 ? 4.351 34.091 46.422 1.00 63.97 232 LYS A N 1
ATOM 1767 C CA . LYS A 1 232 ? 3.815 35.436 46.650 1.00 63.97 232 LYS A CA 1
ATOM 1768 C C . LYS A 1 232 ? 4.533 36.000 47.875 1.00 63.97 232 LYS A C 1
ATOM 1770 O O . LYS A 1 232 ? 4.390 35.440 48.959 1.00 63.97 232 LYS A O 1
ATOM 1775 N N . GLN A 1 233 ? 5.344 37.030 47.645 1.00 68.50 233 GLN A N 1
ATOM 1776 C CA . GLN A 1 233 ? 5.821 37.947 48.682 1.00 68.50 233 GLN A CA 1
ATOM 1777 C C . GLN A 1 233 ? 4.696 38.893 49.093 1.00 68.50 233 GLN A C 1
ATOM 1779 O O . GLN A 1 233 ? 3.847 39.196 48.220 1.00 68.50 233 GLN A O 1
#

Sequence (233 aa):
MAYSFQPYINYLGVHLVLTGFFSLFPSLLVPKILDTFLFPLDSLLRAISVTGTIALFDHPNLSPAFRSMNTAFGHLLLGALASASGGISLATFSLFSPEWRFSTPPILNAGLWSSADVWGGALAALLFGASTHSQIFTLPTLDPSELGRAYFPLNLVPGGLLKLFFQSSLSSSSKSSDFHLLASSPVSIQHGKALAAIALMTVFGSRVLYTHWLPRTPQLEPRKPKAKATNKQ

Radius of gyration: 22.54 Å; Cα contacts (8 Å, |Δi|>4): 231; chains: 1; bounding box: 60×55×74 Å

Foldseek 3Di:
DVPDCVVVCVVVVVVVVVVVVCVVVVVVPDVLVCLLVCQLVLLLVLLCQLLVQLCVLVPPPDDPVVVVCNALVSSLQSLLCSQCVVVQVCQQQVVVDPDGDGDDGCVVVHDPLSSLSNNLSSVLSLLLCQQQPPVNLEDCDLDLVVCVVPPDCCNVPPSVVSVQRHHHPPPPDDPDPPHPVRPPDRDPSVVSSVRSSVSSSVSSVVSSCVPRPDDDDPPPPPDPPPPDPPDDD

Nearest PDB structures (foldseek):
  8eau-assembly1_c  TM=1.769E-01  e=9.720E+00  Saccharomyces cerevisiae